Protein AF-A0A452Z3D8-F1 (afdb_monomer_lite)

pLDDT: mean 90.01, std 10.37, range [37.38, 97.44]

Foldseek 3Di:
DPDDDPVLVVQLVLLVVVQCVDPVVCVVPNPPQVVQVSHCVRQNPVSSVCSNVLVGGCSVVVVDDPCCPDLLNVQVVLVPDFFDQPAFAEFEFAFQWDADPNAIAGNDPVPADVVLRVLLHCQSPDDDDPPDDDSDPPDDSSQQNTDRSPGGRNVGQASPPPHHFAEDEDADVVSCVPPGGRYYYYYPPPHPD

Structure (mmCIF, N/CA/C/O backbone):
data_AF-A0A452Z3D8-F1
#
_entry.id   AF-A0A452Z3D8-F1
#
loop_
_atom_site.group_PDB
_atom_site.id
_atom_site.type_symbol
_atom_site.label_atom_id
_atom_site.label_alt_id
_atom_site.label_comp_id
_atom_site.label_asym_id
_atom_site.label_entity_id
_atom_site.label_seq_id
_atom_site.pdbx_PDB_ins_code
_atom_site.Cartn_x
_atom_site.Cartn_y
_atom_site.Cartn_z
_atom_site.occupancy
_atom_site.B_iso_or_equiv
_atom_site.auth_seq_id
_atom_site.auth_comp_id
_atom_site.auth_asym_id
_atom_site.auth_atom_id
_atom_site.pdbx_PDB_model_num
ATOM 1 N N . MET A 1 1 ? 21.708 -16.448 -2.393 1.00 40.38 1 MET A N 1
ATOM 2 C CA . MET A 1 1 ? 20.989 -16.158 -3.656 1.00 40.38 1 MET A CA 1
ATOM 3 C C . MET A 1 1 ? 19.749 -15.347 -3.310 1.00 40.38 1 MET A C 1
ATOM 5 O O . MET A 1 1 ? 19.028 -15.765 -2.414 1.00 40.38 1 MET A O 1
ATOM 9 N N . LYS A 1 2 ? 19.524 -14.174 -3.921 1.00 52.22 2 LYS A N 1
ATOM 10 C CA . LYS A 1 2 ? 18.258 -13.444 -3.718 1.00 52.22 2 LYS A CA 1
ATOM 11 C C . LYS A 1 2 ? 17.153 -14.252 -4.403 1.00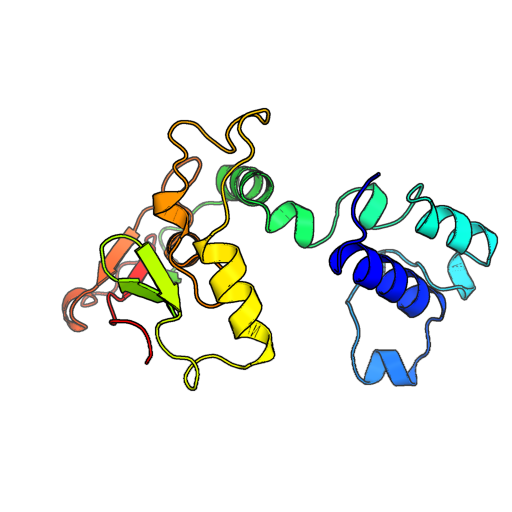 52.22 2 LYS A C 1
ATOM 13 O O . LYS A 1 2 ? 17.299 -14.573 -5.578 1.00 52.22 2 LYS A O 1
ATOM 18 N N . SER A 1 3 ? 16.110 -14.634 -3.668 1.00 66.06 3 SER A N 1
ATOM 19 C CA . SER A 1 3 ? 14.976 -15.355 -4.253 1.00 66.06 3 SER A CA 1
ATOM 20 C C . SER A 1 3 ? 14.323 -14.484 -5.322 1.00 66.06 3 SER A C 1
ATOM 22 O O . SER A 1 3 ? 14.076 -13.303 -5.070 1.00 66.06 3 SER A O 1
ATOM 24 N N . ILE A 1 4 ? 14.033 -15.063 -6.489 1.00 73.56 4 ILE A N 1
ATOM 25 C CA . ILE A 1 4 ? 13.196 -14.413 -7.499 1.00 73.56 4 ILE A CA 1
ATOM 26 C C . ILE A 1 4 ? 11.811 -14.238 -6.873 1.00 73.56 4 ILE A C 1
ATOM 28 O O . ILE A 1 4 ? 11.229 -15.209 -6.384 1.00 73.56 4 ILE A O 1
ATOM 32 N N . CYS A 1 5 ? 11.303 -13.008 -6.831 1.00 81.56 5 CYS A N 1
ATOM 33 C CA . CYS A 1 5 ? 9.964 -12.719 -6.323 1.00 81.56 5 CYS A CA 1
ATOM 34 C C . CYS A 1 5 ? 9.080 -12.116 -7.421 1.00 81.56 5 CYS A C 1
ATOM 36 O O . CYS A 1 5 ? 9.566 -11.434 -8.322 1.00 81.56 5 CYS A O 1
ATOM 38 N N . LEU A 1 6 ? 7.766 -12.346 -7.335 1.00 84.50 6 LEU A N 1
ATOM 39 C CA . LEU A 1 6 ? 6.793 -11.864 -8.326 1.00 84.50 6 LEU A CA 1
ATOM 40 C C . LEU A 1 6 ? 6.920 -10.354 -8.589 1.00 84.50 6 LEU A C 1
ATOM 42 O O . LEU A 1 6 ? 6.820 -9.918 -9.728 1.00 84.50 6 LEU A O 1
ATOM 46 N N . LEU A 1 7 ? 7.222 -9.564 -7.556 1.00 86.56 7 LEU A N 1
ATOM 47 C CA . LEU A 1 7 ? 7.396 -8.116 -7.680 1.00 86.56 7 LEU A CA 1
ATOM 48 C C . LEU A 1 7 ? 8.588 -7.727 -8.565 1.00 86.56 7 LEU A C 1
ATOM 50 O O . LEU A 1 7 ? 8.512 -6.726 -9.271 1.00 86.56 7 LEU A O 1
ATOM 54 N N . GLN A 1 8 ? 9.668 -8.515 -8.572 1.00 89.06 8 GLN A N 1
ATOM 55 C CA . GLN A 1 8 ? 10.797 -8.282 -9.477 1.00 89.06 8 GLN A CA 1
ATOM 56 C C . GLN A 1 8 ? 10.393 -8.527 -10.932 1.00 89.06 8 GLN A C 1
ATOM 58 O O . GLN A 1 8 ? 10.765 -7.745 -11.801 1.00 89.06 8 GLN A O 1
ATOM 63 N N . LEU A 1 9 ? 9.590 -9.564 -11.189 1.00 91.62 9 LEU A N 1
ATOM 64 C CA . LEU A 1 9 ? 9.056 -9.836 -12.526 1.00 91.62 9 LEU A CA 1
ATOM 65 C C . LEU A 1 9 ? 8.096 -8.730 -12.975 1.00 91.62 9 LEU A C 1
ATOM 67 O O . LEU A 1 9 ? 8.226 -8.235 -14.091 1.00 91.62 9 LEU A O 1
ATOM 71 N N . CYS A 1 10 ? 7.193 -8.286 -12.094 1.00 92.19 10 CYS A N 1
ATOM 72 C CA . CYS A 1 10 ? 6.297 -7.165 -12.382 1.00 92.19 10 CYS A CA 1
ATOM 73 C C . CYS A 1 10 ? 7.076 -5.880 -12.679 1.00 92.19 10 CYS A C 1
ATOM 75 O O . CYS A 1 10 ? 6.755 -5.198 -13.645 1.00 92.19 10 CYS A O 1
ATOM 77 N N . ARG A 1 11 ? 8.130 -5.572 -11.908 1.00 93.31 11 ARG A N 1
ATOM 78 C CA . ARG A 1 11 ? 9.005 -4.419 -12.171 1.00 93.31 11 ARG A CA 1
ATOM 79 C C . ARG A 1 11 ? 9.597 -4.478 -13.580 1.00 93.31 11 ARG A C 1
ATOM 81 O O . ARG A 1 11 ? 9.509 -3.496 -14.307 1.00 93.31 11 ARG A O 1
ATOM 88 N N . LEU A 1 12 ? 10.190 -5.609 -13.965 1.00 94.75 12 LEU A N 1
ATOM 89 C CA . LEU A 1 12 ? 10.763 -5.777 -15.306 1.00 94.75 12 LEU A CA 1
ATOM 90 C C . LEU A 1 12 ? 9.692 -5.626 -16.392 1.00 94.75 12 LEU A C 1
ATOM 92 O O . LEU A 1 12 ? 9.914 -4.925 -17.376 1.00 94.75 12 LEU A O 1
ATOM 96 N N . GLY A 1 13 ? 8.524 -6.240 -16.186 1.00 95.19 13 GLY A N 1
ATOM 97 C CA . GLY A 1 13 ? 7.390 -6.140 -17.100 1.00 95.19 13 GLY A CA 1
ATOM 98 C C . GLY A 1 13 ? 6.923 -4.701 -17.302 1.00 95.19 13 GLY A C 1
ATOM 99 O O . GLY A 1 13 ? 6.747 -4.289 -18.441 1.00 95.19 13 GLY A O 1
ATOM 100 N N . VAL A 1 14 ? 6.793 -3.924 -16.223 1.00 95.19 14 VAL A N 1
ATOM 101 C CA . VAL A 1 14 ? 6.412 -2.503 -16.279 1.00 95.19 14 VAL A CA 1
ATOM 102 C C . VAL A 1 14 ? 7.459 -1.675 -17.022 1.00 95.19 14 VAL A C 1
ATOM 104 O O . VAL A 1 14 ? 7.090 -0.900 -17.895 1.00 95.19 14 VAL A O 1
ATOM 107 N N . ILE A 1 15 ? 8.754 -1.870 -16.740 1.00 96.25 15 ILE A N 1
ATOM 108 C CA . ILE A 1 15 ? 9.832 -1.154 -17.448 1.00 96.25 15 ILE A CA 1
ATOM 109 C C . ILE A 1 15 ? 9.739 -1.405 -18.954 1.00 96.25 15 ILE A C 1
ATOM 111 O O . ILE A 1 15 ? 9.750 -0.463 -19.740 1.00 96.25 15 ILE A O 1
ATOM 115 N N . VAL A 1 16 ? 9.626 -2.672 -19.362 1.00 96.56 16 VAL A N 1
ATOM 116 C CA . VAL A 1 16 ? 9.542 -3.039 -20.782 1.00 96.56 16 VAL A CA 1
ATOM 117 C C . VAL A 1 16 ? 8.253 -2.511 -21.411 1.00 96.56 16 VAL A C 1
ATOM 119 O O . VAL A 1 16 ? 8.291 -1.989 -22.521 1.00 96.56 16 VAL A O 1
ATOM 122 N N . TYR A 1 17 ? 7.127 -2.618 -20.708 1.00 96.69 17 TYR A N 1
ATOM 123 C CA . TYR A 1 17 ? 5.831 -2.114 -21.152 1.00 96.69 17 TYR A CA 1
ATOM 124 C C . TYR A 1 17 ? 5.873 -0.608 -21.447 1.00 96.69 17 TYR A C 1
ATOM 126 O O . TYR A 1 17 ? 5.484 -0.187 -22.538 1.00 96.69 17 TYR A O 1
ATOM 134 N N . ASP A 1 18 ? 6.368 0.194 -20.501 1.00 96.19 18 ASP A N 1
ATOM 135 C CA . ASP A 1 18 ? 6.378 1.652 -20.642 1.00 96.19 18 ASP A CA 1
ATOM 136 C C . ASP A 1 18 ? 7.417 2.113 -21.653 1.00 96.19 18 ASP A C 1
ATOM 138 O O . ASP A 1 18 ? 7.177 3.055 -22.407 1.00 96.19 18 ASP A O 1
ATOM 142 N N . TRP A 1 19 ? 8.544 1.405 -21.722 1.00 97.44 19 TRP A N 1
ATOM 143 C CA . TRP A 1 19 ? 9.559 1.663 -22.728 1.00 97.44 19 TRP A CA 1
ATOM 144 C C . TRP A 1 19 ? 9.056 1.377 -24.143 1.00 97.44 19 TRP A C 1
ATOM 146 O O . TRP A 1 19 ? 9.285 2.189 -25.033 1.00 97.44 19 TRP A O 1
ATOM 156 N N . LEU A 1 20 ? 8.333 0.275 -24.377 1.00 96.81 20 LEU A N 1
ATOM 157 C CA . LEU A 1 20 ? 7.773 -0.034 -25.701 1.00 96.81 20 LEU A CA 1
ATOM 158 C C . LEU A 1 20 ? 6.733 0.998 -26.161 1.00 96.81 20 LEU A C 1
ATOM 160 O O . LEU A 1 20 ? 6.600 1.221 -27.366 1.00 96.81 20 LEU A O 1
ATOM 164 N N . ASP A 1 21 ? 6.026 1.628 -25.218 1.00 95.75 21 ASP A N 1
ATOM 165 C CA . ASP A 1 21 ? 5.124 2.759 -25.460 1.00 95.75 21 ASP A CA 1
ATOM 166 C C . ASP A 1 21 ? 4.090 2.485 -26.570 1.00 95.75 21 ASP A C 1
ATOM 168 O O . ASP A 1 21 ? 3.931 3.238 -27.534 1.00 95.75 21 ASP A O 1
ATOM 172 N N . ILE A 1 22 ? 3.420 1.332 -26.466 1.00 95.44 22 ILE A N 1
ATOM 173 C CA . ILE A 1 22 ? 2.470 0.834 -27.467 1.00 95.44 22 ILE A CA 1
ATOM 174 C C . ILE A 1 22 ? 1.091 1.485 -27.240 1.00 95.44 22 ILE A C 1
ATOM 176 O O . ILE A 1 22 ? 0.425 1.142 -26.257 1.00 95.44 22 ILE A O 1
ATOM 180 N N . PRO A 1 23 ? 0.590 2.352 -28.150 1.00 94.81 23 PRO A N 1
ATOM 181 C CA . PRO A 1 23 ? -0.589 3.180 -27.872 1.00 94.81 23 PRO A CA 1
ATOM 182 C C . PRO A 1 23 ? -1.873 2.393 -27.599 1.00 94.81 23 PRO A C 1
ATOM 184 O O . PRO A 1 23 ? -2.604 2.711 -26.670 1.00 94.81 23 PRO A O 1
ATOM 187 N N . TRP A 1 24 ? -2.156 1.342 -28.376 1.00 96.56 24 TRP A N 1
ATOM 188 C CA . TRP A 1 24 ? -3.385 0.559 -28.190 1.00 96.56 24 TRP A CA 1
ATOM 189 C C . TRP A 1 24 ? -3.409 -0.172 -26.842 1.00 96.56 24 TRP A C 1
ATOM 191 O O . TRP A 1 24 ? -4.473 -0.323 -26.247 1.00 96.56 24 TRP A O 1
ATOM 201 N N . LEU A 1 25 ? -2.239 -0.583 -26.342 1.00 94.94 25 LEU A N 1
ATOM 202 C CA . LEU A 1 25 ? -2.117 -1.271 -25.065 1.00 94.94 25 LEU A CA 1
ATOM 203 C C . LEU A 1 25 ? -2.243 -0.280 -23.898 1.00 94.94 25 LEU A C 1
ATOM 205 O O . LEU A 1 25 ? -2.969 -0.563 -22.948 1.00 94.94 25 LEU A O 1
ATOM 209 N N . LYS A 1 26 ? -1.630 0.909 -24.010 1.00 94.94 26 LYS A N 1
ATOM 210 C CA . LYS A 1 26 ? -1.808 2.021 -23.057 1.00 94.94 26 LYS A CA 1
ATOM 211 C C . LYS A 1 26 ? -3.247 2.528 -22.997 1.00 94.94 26 LYS A C 1
ATOM 213 O O . LYS A 1 26 ? -3.740 2.818 -21.913 1.00 94.94 26 LYS A O 1
ATOM 218 N N . ASN A 1 27 ? -3.947 2.556 -24.128 1.00 95.75 27 ASN A N 1
ATOM 219 C CA . ASN A 1 27 ? -5.368 2.906 -24.165 1.00 95.75 27 ASN A CA 1
ATOM 220 C C . ASN A 1 27 ? -6.257 1.855 -23.481 1.00 95.75 27 ASN A C 1
ATOM 222 O O . ASN A 1 27 ? -7.321 2.205 -22.978 1.00 95.75 27 ASN A O 1
ATOM 226 N N . TYR A 1 28 ? -5.846 0.582 -23.473 1.00 96.50 28 TYR A N 1
ATOM 227 C CA . TYR A 1 28 ? -6.572 -0.482 -22.777 1.00 96.50 28 TYR A CA 1
ATOM 228 C C . TYR A 1 28 ? -6.301 -0.474 -21.266 1.00 96.50 28 TYR A C 1
ATOM 230 O O . TYR A 1 28 ? -7.231 -0.566 -20.468 1.00 96.50 28 TYR A O 1
ATOM 238 N N . TYR A 1 29 ? -5.033 -0.367 -20.864 1.00 95.12 29 TYR A N 1
ATOM 239 C CA . TYR A 1 29 ? -4.628 -0.294 -19.462 1.00 95.12 29 TYR A CA 1
ATOM 240 C C . TYR A 1 29 ? -3.260 0.375 -19.350 1.00 95.12 29 TYR A C 1
ATOM 242 O O . TYR A 1 29 ? -2.298 -0.166 -19.887 1.00 95.12 29 TYR A O 1
ATOM 250 N N . ASN A 1 30 ? -3.162 1.496 -18.629 1.00 94.38 30 ASN A N 1
ATOM 251 C CA . ASN A 1 30 ? -1.924 2.253 -18.411 1.00 94.38 30 ASN A CA 1
ATOM 252 C C . ASN A 1 30 ? -1.507 2.184 -16.930 1.00 94.38 30 ASN A C 1
ATOM 254 O O . ASN A 1 30 ? -2.333 2.391 -16.043 1.00 94.38 30 ASN A O 1
ATOM 258 N N . PHE A 1 31 ? -0.225 1.914 -16.663 1.00 93.12 31 PHE A N 1
ATOM 259 C CA . PHE A 1 31 ? 0.333 1.885 -15.305 1.00 93.12 31 PHE A CA 1
ATOM 260 C C . PHE A 1 31 ? 0.559 3.279 -14.694 1.00 93.12 31 PHE A C 1
ATOM 262 O O . PHE A 1 31 ? 0.803 3.374 -13.494 1.00 93.12 31 PHE A O 1
ATOM 269 N N . GLY A 1 32 ? 0.469 4.351 -15.488 1.00 93.12 32 GLY A N 1
ATOM 270 C CA . GLY A 1 32 ? 0.545 5.736 -15.016 1.00 93.12 32 GLY A CA 1
ATOM 271 C C . GLY A 1 32 ? 1.964 6.285 -14.848 1.00 93.12 32 GLY A C 1
ATOM 272 O O . GLY A 1 32 ? 2.141 7.325 -14.213 1.00 93.12 32 GLY A O 1
ATOM 273 N N . PHE A 1 33 ? 2.982 5.638 -15.421 1.00 94.75 33 PHE A N 1
ATOM 274 C CA . PHE A 1 33 ? 4.373 6.100 -15.337 1.00 94.75 33 PHE A CA 1
ATOM 275 C C . PHE A 1 33 ? 4.780 7.088 -16.447 1.00 94.75 33 PHE A C 1
ATOM 277 O O . PHE A 1 33 ? 5.967 7.374 -16.605 1.00 94.75 33 PHE A O 1
ATOM 284 N N . ASP A 1 34 ? 3.828 7.656 -17.195 1.00 92.56 34 ASP A N 1
ATOM 285 C CA . ASP A 1 34 ? 4.121 8.561 -18.320 1.00 92.56 34 ASP A CA 1
ATOM 286 C C . ASP A 1 34 ? 4.968 9.783 -17.906 1.00 92.56 34 ASP A C 1
ATOM 288 O O . ASP A 1 34 ? 5.807 10.252 -18.674 1.00 92.56 34 ASP A O 1
ATOM 292 N N . HIS A 1 35 ? 4.818 10.252 -16.663 1.00 92.81 35 HIS A N 1
ATOM 293 C CA . HIS A 1 35 ? 5.584 11.367 -16.096 1.00 92.81 35 HIS A CA 1
ATOM 294 C C . HIS A 1 35 ? 7.082 11.072 -15.892 1.00 92.81 35 HIS A C 1
ATOM 296 O O . HIS A 1 35 ? 7.863 12.007 -15.726 1.00 92.81 35 HIS A O 1
ATOM 302 N N . PHE A 1 36 ? 7.503 9.804 -15.948 1.00 94.12 36 PHE A N 1
ATOM 303 C CA . PHE A 1 36 ? 8.919 9.413 -15.948 1.00 94.12 36 PHE A CA 1
ATOM 304 C C . PHE A 1 36 ? 9.534 9.362 -17.354 1.00 94.12 36 PHE A C 1
ATOM 306 O O . PHE A 1 36 ? 10.718 9.059 -17.482 1.00 94.12 36 PHE A O 1
ATOM 313 N N . GLU A 1 37 ? 8.745 9.619 -18.403 1.00 94.50 37 GLU A N 1
ATOM 314 C CA . GLU A 1 37 ? 9.183 9.684 -19.803 1.00 94.50 37 GLU A CA 1
ATOM 315 C C . GLU A 1 37 ? 10.023 8.476 -20.276 1.00 94.50 37 GLU A C 1
ATOM 317 O O . GLU A 1 37 ? 10.939 8.616 -21.083 1.00 94.50 37 GLU A O 1
ATOM 322 N N . MET A 1 38 ? 9.700 7.263 -19.813 1.00 95.38 38 MET A N 1
ATOM 323 C CA . MET A 1 38 ? 10.497 6.050 -20.076 1.00 95.38 38 MET A CA 1
ATOM 324 C C . MET A 1 38 ? 10.399 5.499 -21.512 1.00 95.38 38 MET A C 1
ATOM 326 O O . MET A 1 38 ? 11.074 4.523 -21.830 1.00 95.38 38 MET A O 1
ATOM 330 N N . SER A 1 39 ? 9.577 6.100 -22.377 1.00 95.81 39 SER A N 1
ATOM 331 C CA . SER A 1 39 ? 9.346 5.656 -23.760 1.00 95.81 39 SER A CA 1
ATOM 332 C C . SER A 1 39 ? 10.646 5.535 -24.561 1.00 95.81 39 SER A C 1
ATOM 334 O O . SER A 1 39 ? 11.533 6.390 -24.482 1.00 95.81 39 SER A O 1
ATOM 336 N N . TRP A 1 40 ? 10.742 4.524 -25.427 1.00 95.62 40 TRP A N 1
ATOM 337 C CA . TRP A 1 40 ? 11.880 4.318 -26.326 1.00 95.62 40 TRP A CA 1
ATOM 338 C C . TRP A 1 40 ? 12.153 5.531 -27.221 1.00 95.62 40 TRP A C 1
ATOM 340 O O . TRP A 1 40 ? 13.303 5.779 -27.579 1.00 95.62 40 TRP A O 1
ATOM 350 N N . ARG A 1 41 ? 11.118 6.323 -27.540 1.00 94.88 41 ARG A N 1
ATOM 351 C CA . ARG A 1 41 ? 11.240 7.578 -28.303 1.00 94.88 41 ARG A CA 1
ATOM 352 C C . ARG A 1 41 ? 12.008 8.658 -27.541 1.00 94.88 41 ARG A C 1
ATOM 354 O O . ARG A 1 41 ? 12.568 9.553 -28.165 1.00 94.88 41 ARG A O 1
ATOM 361 N N . LYS A 1 42 ? 11.994 8.592 -26.210 1.00 94.31 42 LYS A N 1
ATOM 362 C CA . LYS A 1 42 ? 12.623 9.550 -25.296 1.00 94.31 42 LYS A CA 1
ATOM 363 C C . LYS A 1 42 ? 14.007 9.083 -24.855 1.00 94.31 42 LYS A C 1
ATOM 365 O O . LYS A 1 42 ? 14.958 9.849 -24.960 1.00 94.31 42 LYS A O 1
ATOM 370 N N . VAL A 1 43 ? 14.128 7.835 -24.393 1.00 94.44 43 VAL A N 1
ATOM 371 C CA . VAL A 1 43 ? 15.354 7.337 -23.734 1.00 94.44 43 VAL A CA 1
ATOM 372 C C . VAL A 1 43 ? 16.167 6.340 -24.571 1.00 94.44 43 VAL A C 1
ATOM 374 O O . VAL A 1 43 ? 17.310 6.035 -24.229 1.00 94.44 43 VAL A O 1
ATOM 377 N N . GLY A 1 44 ? 15.615 5.832 -25.679 1.00 94.75 44 GLY A N 1
ATOM 378 C CA . GLY A 1 44 ? 16.290 4.872 -26.558 1.00 94.75 44 GLY A CA 1
ATOM 379 C C . GLY A 1 44 ? 16.666 3.548 -25.876 1.00 94.75 44 GLY A C 1
ATOM 380 O O . GLY A 1 44 ? 16.199 3.223 -24.785 1.00 94.75 44 GLY A O 1
ATOM 381 N N . PHE A 1 45 ? 17.521 2.753 -26.528 1.00 94.56 45 PHE A N 1
ATOM 382 C CA . PHE A 1 45 ? 17.970 1.453 -26.003 1.00 94.56 45 PHE A CA 1
ATOM 383 C C . PHE A 1 45 ? 18.954 1.571 -24.834 1.00 94.56 45 PHE A C 1
ATOM 385 O O . PHE A 1 45 ? 18.892 0.763 -23.911 1.00 94.56 45 PHE A O 1
ATOM 392 N N . SER A 1 46 ? 19.849 2.564 -24.842 1.00 93.69 46 SER A N 1
ATOM 393 C CA . SER A 1 46 ? 20.766 2.798 -23.718 1.00 93.69 46 SER A CA 1
ATOM 394 C C . SER A 1 46 ? 19.995 3.139 -22.444 1.00 93.69 46 SER A C 1
ATOM 396 O O . SER A 1 46 ? 20.277 2.574 -21.392 1.00 93.69 46 SER A O 1
ATOM 398 N N . GLY A 1 47 ? 18.944 3.959 -22.560 1.00 94.31 47 GLY A N 1
ATOM 399 C CA . GLY A 1 47 ? 18.064 4.274 -21.441 1.00 94.31 47 GLY A CA 1
ATOM 400 C C . GLY A 1 47 ? 17.307 3.062 -20.899 1.00 94.31 47 GLY A C 1
ATOM 401 O O . GLY A 1 47 ? 17.130 2.957 -19.691 1.00 94.31 47 GLY A O 1
ATOM 402 N N . LEU A 1 48 ? 16.922 2.098 -21.748 1.00 96.12 48 LEU A N 1
ATOM 403 C CA . LEU A 1 48 ? 16.336 0.836 -21.276 1.00 96.12 48 LEU A CA 1
ATOM 404 C C . LEU A 1 48 ? 17.307 0.067 -20.375 1.00 96.12 48 LEU A C 1
ATOM 406 O O . LEU A 1 48 ? 16.900 -0.455 -19.338 1.00 96.12 48 LEU A O 1
ATOM 410 N N . VAL A 1 49 ? 18.587 0.003 -20.751 1.00 96.19 49 VAL A N 1
ATOM 411 C CA . VAL A 1 49 ? 19.613 -0.652 -19.928 1.00 96.19 49 VAL A CA 1
ATOM 412 C C . VAL A 1 49 ? 19.737 0.056 -18.578 1.00 96.19 49 VAL A C 1
ATOM 414 O O . VAL A 1 49 ? 19.729 -0.617 -17.548 1.00 96.19 49 VAL A O 1
ATOM 417 N N . ASP A 1 50 ? 19.752 1.390 -18.559 1.00 95.12 50 ASP A N 1
ATOM 418 C CA . ASP A 1 50 ? 19.793 2.168 -17.314 1.00 95.12 50 ASP A CA 1
ATOM 419 C C . ASP A 1 50 ? 18.563 1.942 -16.419 1.00 95.12 50 ASP A C 1
ATOM 421 O O . ASP A 1 50 ? 18.707 1.767 -15.204 1.00 95.12 50 ASP A O 1
ATOM 425 N N . LEU A 1 51 ? 17.363 1.861 -16.999 1.00 95.31 51 LEU A N 1
ATOM 426 C CA . LEU A 1 51 ? 16.123 1.550 -16.276 1.00 95.31 51 LEU A CA 1
ATOM 427 C C . LEU A 1 51 ? 16.156 0.139 -15.663 1.00 95.31 51 LEU A C 1
ATOM 429 O O . LEU A 1 51 ? 15.790 -0.059 -14.498 1.00 95.31 51 LEU A O 1
ATOM 433 N N . LEU A 1 52 ? 16.624 -0.852 -16.429 1.00 94.94 52 LEU A N 1
ATOM 434 C CA . LEU A 1 52 ? 16.727 -2.248 -15.989 1.00 94.94 52 LEU A CA 1
ATOM 435 C C . LEU A 1 52 ? 17.776 -2.430 -14.886 1.00 94.94 52 LEU A C 1
ATOM 437 O O . LEU A 1 52 ? 17.522 -3.147 -13.915 1.00 94.94 52 LEU A O 1
ATOM 441 N N . LEU A 1 53 ? 18.919 -1.747 -14.997 1.00 94.06 53 LEU A N 1
ATOM 442 C CA . LEU A 1 53 ? 19.952 -1.717 -13.956 1.00 94.06 53 LEU A CA 1
ATOM 443 C C . LEU A 1 53 ? 19.508 -0.932 -12.713 1.00 94.06 53 LEU A C 1
ATOM 445 O O . LEU A 1 53 ? 20.061 -1.129 -11.633 1.00 94.06 53 LEU A O 1
ATOM 449 N N . GLY A 1 54 ? 18.461 -0.110 -12.830 1.00 91.75 54 GLY A N 1
ATOM 450 C CA . GLY A 1 54 ? 17.957 0.720 -11.740 1.00 91.75 54 GLY A CA 1
ATOM 451 C C . GLY A 1 54 ? 18.807 1.961 -11.492 1.00 91.75 54 GLY A C 1
ATOM 452 O O . GLY A 1 54 ? 18.852 2.434 -10.361 1.00 91.75 54 GLY A O 1
ATOM 453 N N . ASN A 1 55 ? 19.468 2.480 -12.526 1.00 93.31 55 ASN A N 1
ATOM 454 C CA . ASN A 1 55 ? 20.185 3.753 -12.472 1.00 93.31 55 ASN A CA 1
ATOM 455 C C . ASN A 1 55 ? 19.208 4.938 -12.553 1.00 93.31 55 ASN A C 1
ATOM 457 O O . ASN A 1 55 ? 19.440 5.984 -11.951 1.00 93.31 55 ASN A O 1
ATOM 461 N N . THR A 1 56 ? 18.093 4.774 -13.271 1.00 92.81 56 THR A N 1
ATOM 462 C CA . THR A 1 56 ? 17.103 5.828 -13.538 1.00 92.81 56 THR A CA 1
ATOM 463 C C . THR A 1 56 ? 15.664 5.336 -13.338 1.00 92.81 56 THR A C 1
ATOM 465 O O . THR A 1 56 ? 15.405 4.136 -13.198 1.00 92.81 56 THR A O 1
ATOM 468 N N . GLY A 1 57 ? 14.718 6.280 -13.327 1.00 92.38 57 GLY A N 1
ATOM 469 C CA . GLY A 1 57 ? 13.281 6.009 -13.304 1.00 92.38 57 GLY A CA 1
ATOM 470 C C . GLY A 1 57 ? 12.664 5.847 -11.903 1.00 92.38 57 GLY A C 1
ATOM 471 O O . GLY A 1 57 ? 13.310 6.110 -10.884 1.00 92.38 57 GLY A O 1
ATOM 472 N N . PRO A 1 58 ? 11.397 5.404 -11.832 1.00 93.31 58 PRO A N 1
ATOM 473 C CA . PRO A 1 58 ? 10.643 5.296 -10.574 1.00 93.31 58 PRO A CA 1
ATOM 474 C C . PRO A 1 58 ? 11.288 4.323 -9.581 1.00 93.31 58 PRO A C 1
ATOM 476 O O . PRO A 1 58 ? 11.316 4.534 -8.370 1.00 93.31 58 PRO A O 1
ATOM 479 N N . PHE A 1 59 ? 11.853 3.232 -10.099 1.00 92.56 59 PHE A N 1
ATOM 480 C CA . PHE A 1 59 ? 12.403 2.167 -9.266 1.00 92.56 59 PHE A CA 1
ATOM 481 C C . PHE A 1 59 ? 13.767 2.509 -8.657 1.00 92.56 59 PHE A C 1
ATOM 483 O O . PHE A 1 59 ? 14.155 1.851 -7.691 1.00 92.56 59 PHE A O 1
ATOM 490 N N . SER A 1 60 ? 14.495 3.487 -9.214 1.00 92.88 60 SER A N 1
ATOM 491 C CA . SER A 1 60 ? 15.769 3.957 -8.653 1.00 92.88 60 SER A CA 1
ATOM 492 C C . SER A 1 60 ? 15.560 5.026 -7.582 1.00 92.88 60 SER A C 1
ATOM 494 O O . SER A 1 60 ? 16.220 4.995 -6.546 1.00 92.88 60 SER A O 1
ATOM 496 N N . SER A 1 61 ? 14.605 5.931 -7.801 1.00 90.94 61 SER A N 1
ATOM 497 C CA . SER A 1 61 ? 14.228 6.984 -6.851 1.00 90.94 61 SER A CA 1
ATOM 498 C C . SER A 1 61 ? 13.410 6.461 -5.668 1.00 90.94 61 SER A C 1
ATOM 500 O O . SER A 1 61 ? 13.427 7.060 -4.594 1.00 90.94 61 SER A O 1
ATOM 502 N N . GLY A 1 62 ? 12.705 5.341 -5.851 1.00 90.38 62 GLY A N 1
ATOM 503 C CA . GLY A 1 62 ? 11.706 4.877 -4.892 1.00 90.38 62 GLY A CA 1
ATOM 504 C C . GLY A 1 62 ? 10.379 5.630 -5.005 1.00 90.38 62 GLY A C 1
ATOM 505 O O . GLY A 1 62 ? 9.501 5.394 -4.183 1.00 90.38 62 GLY A O 1
ATOM 506 N N . ASP A 1 63 ? 10.211 6.474 -6.025 1.00 91.69 63 ASP A N 1
ATOM 507 C CA . ASP A 1 63 ? 8.983 7.224 -6.291 1.00 91.69 63 ASP A CA 1
ATOM 508 C C . ASP A 1 63 ? 7.981 6.361 -7.071 1.00 91.69 63 ASP A C 1
ATOM 510 O O . ASP A 1 63 ? 7.80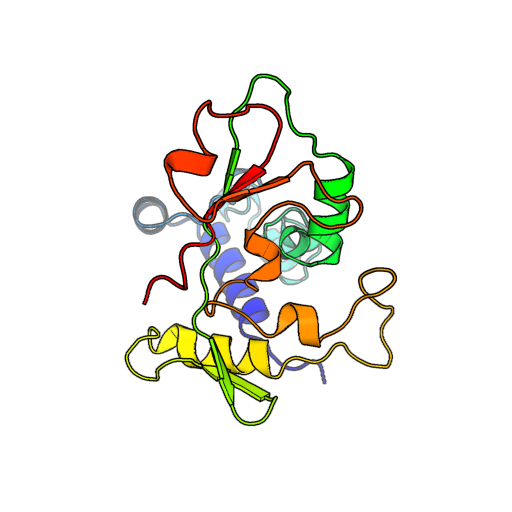0 6.463 -8.284 1.00 91.69 63 ASP A O 1
ATOM 514 N N . TRP A 1 64 ? 7.419 5.383 -6.365 1.00 91.62 64 TRP A N 1
ATOM 515 C CA . TRP A 1 64 ? 6.371 4.489 -6.844 1.00 91.62 64 TRP A CA 1
ATOM 516 C C . TRP A 1 64 ? 5.641 3.874 -5.651 1.00 91.62 64 TRP A C 1
ATOM 518 O O . TRP A 1 64 ? 6.057 3.993 -4.503 1.00 91.62 64 TRP A O 1
ATOM 528 N N . ILE A 1 65 ? 4.548 3.168 -5.923 1.00 91.56 65 ILE A N 1
ATOM 529 C CA . ILE A 1 65 ? 3.593 2.773 -4.884 1.00 91.56 65 ILE A CA 1
ATOM 530 C C . ILE A 1 65 ? 4.148 1.812 -3.814 1.00 91.56 65 ILE A C 1
ATOM 532 O O . ILE A 1 65 ? 3.723 1.866 -2.664 1.00 91.56 65 ILE A O 1
ATOM 536 N N . LEU A 1 66 ? 5.076 0.904 -4.147 1.00 91.62 66 LEU A N 1
ATOM 537 C CA . LEU A 1 66 ? 5.464 -0.150 -3.197 1.00 91.62 66 LEU A CA 1
ATOM 538 C C . LEU A 1 66 ? 6.216 0.358 -1.962 1.00 91.62 66 LEU A C 1
ATOM 540 O O . LEU A 1 66 ? 5.876 -0.107 -0.875 1.00 91.62 66 LEU A O 1
ATOM 544 N N . PRO A 1 67 ? 7.212 1.261 -2.076 1.00 93.81 67 PRO A N 1
ATOM 545 C CA . PRO A 1 67 ? 7.820 1.903 -0.916 1.00 93.81 67 PRO A CA 1
ATOM 546 C C . PRO A 1 67 ? 6.791 2.471 0.064 1.00 93.81 67 PRO A C 1
ATOM 548 O O . PRO A 1 67 ? 6.890 2.185 1.257 1.00 93.81 67 PRO A O 1
ATOM 551 N N . ASP A 1 68 ? 5.769 3.160 -0.436 1.00 94.88 68 ASP A N 1
ATOM 552 C CA . ASP A 1 68 ? 4.719 3.782 0.378 1.00 94.88 68 ASP A CA 1
ATOM 553 C C . ASP A 1 68 ? 3.773 2.764 1.031 1.00 94.88 68 ASP A C 1
ATOM 555 O O . ASP A 1 68 ? 3.343 2.958 2.170 1.00 94.88 68 ASP A O 1
ATOM 559 N N . LEU A 1 69 ? 3.515 1.633 0.363 1.00 94.19 69 LEU A N 1
ATOM 560 C CA . LEU A 1 69 ? 2.721 0.522 0.906 1.00 94.19 69 LEU A CA 1
ATOM 561 C C . LEU A 1 69 ? 3.450 -0.307 1.975 1.00 94.19 69 LEU A C 1
ATOM 563 O O . LEU A 1 69 ? 2.829 -1.150 2.624 1.00 94.19 69 LEU A O 1
ATOM 567 N N . THR A 1 70 ? 4.757 -0.115 2.176 1.00 94.00 70 THR A N 1
ATOM 568 C CA . THR A 1 70 ? 5.448 -0.746 3.310 1.00 94.00 70 THR A CA 1
ATOM 569 C C . THR A 1 70 ? 5.026 -0.101 4.629 1.00 94.00 70 THR A C 1
ATOM 571 O O . THR A 1 70 ? 4.693 1.082 4.668 1.00 94.00 70 THR A O 1
ATOM 574 N N . ILE A 1 71 ? 5.130 -0.839 5.741 1.00 94.94 71 ILE A N 1
ATOM 575 C CA . ILE A 1 71 ? 4.864 -0.289 7.081 1.00 94.94 71 ILE A CA 1
ATOM 576 C C . ILE A 1 71 ? 5.717 0.967 7.322 1.00 94.94 71 ILE A C 1
ATOM 578 O O . ILE A 1 71 ? 5.214 1.972 7.815 1.00 94.94 71 ILE A O 1
ATOM 582 N N . GLN A 1 72 ? 6.994 0.934 6.931 1.00 93.62 72 GLN A N 1
ATOM 583 C CA . GLN A 1 72 ? 7.942 2.039 7.082 1.00 93.62 72 GLN A CA 1
ATOM 584 C C . GLN A 1 72 ? 7.607 3.245 6.187 1.00 93.62 72 GLN A C 1
ATOM 586 O O . GLN A 1 72 ? 7.734 4.388 6.631 1.00 93.62 72 GLN A O 1
ATOM 591 N N . GLY A 1 73 ? 7.176 3.014 4.945 1.00 94.69 73 GLY A N 1
ATOM 592 C CA . GLY A 1 73 ? 6.738 4.077 4.036 1.00 94.69 73 GLY A CA 1
ATOM 593 C C . GLY A 1 73 ? 5.452 4.737 4.516 1.00 94.69 73 GLY A C 1
ATOM 594 O O . GLY A 1 73 ? 5.399 5.958 4.666 1.00 94.69 73 GLY A O 1
ATOM 595 N N . SER A 1 74 ? 4.464 3.928 4.896 1.00 95.25 74 SER A N 1
ATOM 596 C CA . SER A 1 74 ? 3.211 4.397 5.492 1.00 95.25 74 SER A CA 1
ATOM 597 C C . SER A 1 74 ? 3.455 5.189 6.781 1.00 95.25 74 SER A C 1
ATOM 599 O O . SER A 1 74 ? 2.845 6.231 6.985 1.00 95.25 74 SER A O 1
ATOM 601 N N . LEU A 1 75 ? 4.413 4.774 7.615 1.00 95.12 75 LEU A N 1
ATOM 602 C CA . LEU A 1 75 ? 4.900 5.531 8.778 1.00 95.12 75 LEU A CA 1
ATOM 603 C C . LEU A 1 75 ? 5.368 6.943 8.407 1.00 95.12 75 LEU A C 1
ATOM 605 O O . LEU A 1 75 ? 4.982 7.924 9.046 1.00 95.12 75 LEU A O 1
ATOM 609 N N . LYS A 1 76 ? 6.207 7.048 7.372 1.00 94.31 76 LYS A N 1
ATOM 610 C CA . LYS A 1 76 ? 6.734 8.328 6.890 1.00 94.31 76 LYS A CA 1
ATOM 611 C C . LYS A 1 76 ? 5.605 9.216 6.374 1.00 94.31 76 LYS A C 1
ATOM 613 O O . LYS A 1 76 ? 5.542 10.380 6.759 1.00 94.31 76 LYS A O 1
ATOM 618 N N . ILE A 1 77 ? 4.689 8.666 5.581 1.00 94.81 77 ILE A N 1
ATOM 619 C CA . ILE A 1 77 ? 3.519 9.393 5.075 1.00 94.81 77 ILE A CA 1
ATOM 620 C C . ILE A 1 77 ? 2.644 9.878 6.235 1.00 94.81 77 ILE A C 1
ATOM 622 O O . ILE A 1 77 ? 2.412 11.081 6.371 1.00 94.81 77 ILE A O 1
ATOM 626 N N . ASN A 1 78 ? 2.240 8.977 7.129 1.00 95.38 78 ASN A N 1
ATOM 627 C CA . ASN A 1 78 ? 1.371 9.278 8.266 1.00 95.38 78 ASN A CA 1
ATOM 628 C C . ASN A 1 78 ? 1.971 10.328 9.207 1.00 95.38 78 ASN A C 1
ATOM 630 O O . ASN A 1 78 ? 1.231 11.109 9.789 1.00 95.38 78 ASN A O 1
ATOM 634 N N . SER A 1 79 ? 3.303 10.414 9.320 1.00 93.88 79 SER A N 1
ATOM 635 C CA . SER A 1 79 ? 3.961 11.462 10.117 1.00 93.88 79 SER A CA 1
ATOM 636 C C . SER A 1 79 ? 3.718 12.889 9.597 1.00 93.88 79 SER A C 1
ATOM 638 O O . SER A 1 79 ? 3.879 13.857 10.341 1.00 93.88 79 SER A O 1
ATOM 640 N N . THR A 1 80 ? 3.326 13.020 8.328 1.00 94.06 80 THR A N 1
ATOM 641 C CA . THR A 1 80 ? 3.057 14.304 7.663 1.00 94.06 80 THR A CA 1
ATOM 642 C C . THR A 1 80 ? 1.568 14.552 7.417 1.00 94.06 80 THR A C 1
ATOM 644 O O . THR A 1 80 ? 1.151 15.709 7.324 1.00 94.06 80 THR A O 1
ATOM 647 N N . LEU A 1 81 ? 0.762 13.488 7.346 1.00 92.81 81 LEU A N 1
ATOM 648 C CA . LEU A 1 81 ? -0.686 13.574 7.174 1.00 92.81 81 LEU A CA 1
ATOM 649 C C . LEU A 1 81 ? -1.378 14.064 8.448 1.00 92.81 81 LEU A C 1
ATOM 651 O O . LEU A 1 81 ? -0.933 13.824 9.566 1.00 92.81 81 LEU A O 1
ATOM 655 N N . LYS A 1 82 ? -2.514 14.743 8.275 1.00 93.12 82 LYS A N 1
ATOM 656 C CA . LYS A 1 82 ? -3.365 15.226 9.370 1.00 93.12 82 LYS A CA 1
ATOM 657 C C . LYS A 1 82 ? -4.832 15.065 8.996 1.00 93.12 82 LYS A C 1
ATOM 659 O O . LYS A 1 82 ? -5.177 15.120 7.816 1.00 93.12 82 LYS A O 1
ATOM 664 N N . THR A 1 83 ? -5.691 14.880 9.994 1.00 95.12 83 THR A N 1
ATOM 665 C CA . THR A 1 83 ? -7.136 15.030 9.803 1.00 95.12 83 THR A CA 1
ATOM 666 C C . THR A 1 83 ? -7.516 16.510 9.847 1.00 95.12 83 THR A C 1
ATOM 668 O O . THR A 1 83 ? -6.893 17.306 10.553 1.00 95.12 83 THR A O 1
ATOM 671 N N . PHE A 1 84 ? -8.532 16.891 9.076 1.00 96.81 84 PHE A N 1
ATOM 672 C CA . PHE A 1 84 ? -9.053 18.255 9.037 1.00 96.81 84 PHE A CA 1
ATOM 673 C C . PHE A 1 84 ? -10.370 18.345 9.814 1.00 96.81 84 PHE A C 1
ATOM 675 O O . PHE A 1 84 ? -11.244 17.501 9.613 1.00 96.81 84 PHE A O 1
ATOM 682 N N . PRO A 1 85 ? -10.561 19.375 10.658 1.00 96.44 85 PRO A N 1
ATOM 683 C CA . PRO A 1 85 ? -11.678 19.443 11.605 1.00 96.44 85 PRO A CA 1
ATOM 684 C C . PRO A 1 85 ? -13.063 19.494 10.950 1.00 96.44 85 PRO A C 1
ATOM 686 O O . PRO A 1 85 ? -14.040 19.138 11.591 1.00 96.44 85 PRO A O 1
ATOM 689 N N . ASN A 1 86 ? -13.150 19.898 9.679 1.00 97.12 86 ASN A N 1
ATOM 690 C CA . ASN A 1 86 ? -14.407 20.022 8.934 1.00 97.12 86 ASN A CA 1
ATOM 691 C C . ASN A 1 86 ? -14.570 18.932 7.858 1.00 97.12 86 ASN A C 1
ATOM 693 O O . ASN A 1 86 ? -15.375 19.081 6.942 1.00 97.12 86 ASN A O 1
ATOM 697 N N . THR A 1 87 ? -13.784 17.856 7.932 1.00 97.44 87 THR A N 1
ATOM 698 C CA . THR A 1 87 ? -13.827 16.744 6.976 1.00 97.44 87 THR A CA 1
ATOM 699 C C . THR A 1 87 ? -14.311 15.483 7.675 1.00 97.44 87 THR A C 1
ATOM 701 O O . THR A 1 87 ? -13.803 15.124 8.733 1.00 97.44 87 THR A O 1
ATOM 704 N N . PHE A 1 88 ? -15.287 14.802 7.083 1.00 95.12 88 PHE A N 1
ATOM 705 C CA . PHE A 1 88 ? -15.749 13.502 7.562 1.00 95.12 88 PHE A CA 1
ATOM 706 C C . PHE A 1 88 ? -14.870 12.396 6.982 1.00 95.12 88 PHE A C 1
ATOM 708 O O . PHE A 1 88 ? -14.657 12.355 5.769 1.00 95.12 88 PHE A O 1
ATOM 715 N N . TYR A 1 89 ? -14.376 11.503 7.838 1.00 95.62 89 TYR A N 1
ATOM 716 C CA . TYR A 1 89 ? -13.561 10.361 7.435 1.00 95.62 89 TYR A CA 1
ATOM 717 C C . TYR A 1 89 ? -14.290 9.068 7.787 1.00 95.62 89 TYR A C 1
ATOM 719 O O . TYR A 1 89 ? -14.716 8.884 8.925 1.00 95.62 89 TYR A O 1
ATOM 727 N N . PHE A 1 90 ? -14.389 8.164 6.817 1.00 93.06 90 PHE A N 1
ATOM 728 C CA . PHE A 1 90 ? -14.954 6.830 6.993 1.00 93.06 90 PHE A CA 1
ATOM 729 C C . PHE A 1 90 ? -13.945 5.802 6.509 1.00 93.06 90 PHE A C 1
ATOM 731 O O . PHE A 1 90 ? -13.323 5.990 5.461 1.00 93.06 90 PHE A O 1
ATOM 738 N N . SER A 1 91 ? -13.802 4.711 7.245 1.00 93.31 91 SER A N 1
ATOM 739 C CA . SER A 1 91 ? -12.927 3.607 6.866 1.00 93.31 91 SER A CA 1
ATOM 740 C C . SER A 1 91 ? -13.658 2.283 6.962 1.00 93.31 91 SER A C 1
ATOM 742 O O . SER A 1 91 ? -14.281 1.962 7.966 1.00 93.31 91 SER A O 1
ATOM 744 N N . TYR A 1 92 ? -13.561 1.491 5.902 1.00 91.31 92 TYR A N 1
ATOM 745 C CA . TYR A 1 92 ? -14.227 0.200 5.802 1.00 91.31 92 TYR A CA 1
ATOM 746 C C . TYR A 1 92 ? -13.162 -0.886 5.804 1.00 91.31 92 TYR A C 1
ATOM 748 O O . TYR A 1 92 ? -12.590 -1.217 4.767 1.00 91.31 92 TYR A O 1
ATOM 756 N N . ALA A 1 93 ? -12.861 -1.399 6.994 1.00 92.06 93 ALA A N 1
ATOM 757 C CA . ALA A 1 93 ? -11.897 -2.474 7.148 1.00 92.06 93 ALA A CA 1
ATOM 758 C C . ALA A 1 93 ? -12.527 -3.819 6.761 1.00 92.06 93 ALA A C 1
ATOM 760 O O . ALA A 1 93 ? -13.630 -4.161 7.188 1.00 92.06 93 ALA A O 1
ATOM 761 N N . THR A 1 94 ? -11.808 -4.601 5.965 1.00 90.94 94 THR A N 1
ATOM 762 C CA . THR A 1 94 ? -12.215 -5.929 5.501 1.00 90.94 94 THR A CA 1
ATOM 763 C C . THR A 1 94 ? -11.343 -7.003 6.140 1.00 90.94 94 THR A C 1
ATOM 765 O O . THR A 1 94 ? -10.207 -6.775 6.566 1.00 90.94 94 THR A O 1
ATOM 768 N N . LYS A 1 95 ? -11.898 -8.211 6.248 1.00 91.19 95 LYS A N 1
ATOM 769 C CA . LYS A 1 95 ? -11.222 -9.361 6.845 1.00 91.19 95 LYS A CA 1
ATOM 770 C C . LYS A 1 95 ? -11.694 -10.638 6.162 1.00 91.19 95 LYS A C 1
ATOM 772 O O . LYS A 1 95 ? -12.888 -10.864 6.005 1.00 91.19 95 LYS A O 1
ATOM 777 N N . ARG A 1 96 ? -10.757 -11.495 5.768 1.00 92.31 96 ARG A N 1
ATOM 778 C CA . ARG A 1 96 ? -11.005 -12.828 5.191 1.00 92.31 96 ARG A CA 1
ATOM 779 C C . ARG A 1 96 ? -10.273 -13.920 5.965 1.00 92.31 96 ARG A C 1
ATOM 781 O O . ARG A 1 96 ? -9.923 -14.968 5.427 1.00 92.31 96 ARG A O 1
ATOM 788 N N . THR A 1 97 ? -10.070 -13.682 7.255 1.00 92.62 97 THR A N 1
ATOM 789 C CA . THR A 1 97 ? -9.391 -14.576 8.191 1.00 92.62 97 THR A CA 1
ATOM 790 C C . THR A 1 97 ? -10.270 -14.890 9.397 1.00 92.62 97 THR A C 1
ATOM 792 O O . THR A 1 97 ? -11.226 -14.179 9.712 1.00 92.62 97 THR A O 1
ATOM 795 N N . ARG A 1 98 ? -9.954 -15.977 10.096 1.00 92.62 98 ARG A N 1
ATOM 796 C CA . ARG A 1 98 ? -10.545 -16.360 11.381 1.00 92.62 98 ARG A CA 1
ATOM 797 C C . ARG A 1 98 ? -9.478 -16.969 12.283 1.00 92.62 98 ARG A C 1
ATOM 799 O O . ARG A 1 98 ? -8.473 -17.479 11.796 1.00 92.62 98 ARG A O 1
ATOM 806 N N . LYS A 1 99 ? -9.722 -16.968 13.592 1.00 92.06 99 LYS A N 1
ATOM 807 C CA . LYS A 1 99 ? -8.866 -17.661 14.560 1.00 92.06 99 LYS A CA 1
ATOM 808 C C . LYS A 1 99 ? -9.354 -19.098 14.744 1.00 92.06 99 LYS A C 1
ATOM 810 O O . LYS A 1 99 ? -10.533 -19.322 15.007 1.00 92.06 99 LYS A O 1
ATOM 815 N N . LEU A 1 100 ? -8.450 -20.062 14.619 1.00 90.56 100 LEU A N 1
ATOM 816 C CA . LEU A 1 100 ? -8.685 -21.480 14.877 1.00 90.56 100 LEU A CA 1
ATOM 817 C C . LEU A 1 100 ? -7.557 -21.995 15.778 1.00 90.56 100 LEU A C 1
ATOM 819 O O . LEU A 1 100 ? -6.394 -21.935 15.396 1.00 90.56 100 LEU A O 1
ATOM 823 N N . PHE A 1 101 ? -7.892 -22.447 16.992 1.00 90.75 101 PHE A N 1
ATOM 824 C CA . PHE A 1 101 ? -6.913 -22.867 18.012 1.00 90.75 101 PHE A CA 1
ATOM 825 C C . PHE A 1 101 ? -5.782 -21.843 18.252 1.00 90.75 101 PHE A C 1
ATOM 827 O O . PHE A 1 101 ? -4.619 -22.201 18.397 1.00 90.75 101 PHE A O 1
ATOM 834 N N . GLY A 1 102 ? -6.120 -20.548 18.260 1.00 86.75 102 GLY A N 1
ATOM 835 C CA . GLY A 1 102 ? -5.157 -19.454 18.451 1.00 86.75 102 GLY A CA 1
ATOM 836 C C . GLY A 1 102 ? -4.384 -19.034 17.194 1.00 86.75 102 GLY A C 1
ATOM 837 O O . GLY A 1 102 ? -3.754 -17.980 17.206 1.00 86.75 102 GLY A O 1
ATOM 838 N N . ILE A 1 103 ? -4.488 -19.784 16.094 1.00 90.19 103 ILE A N 1
ATOM 839 C CA . ILE A 1 103 ? -3.801 -19.508 14.826 1.00 90.19 103 ILE A CA 1
ATOM 840 C C . ILE A 1 103 ? -4.749 -18.774 13.873 1.00 90.19 103 ILE A C 1
ATOM 842 O O . ILE A 1 103 ? -5.917 -19.147 13.738 1.00 90.19 103 ILE A O 1
ATOM 846 N N . THR A 1 104 ? -4.259 -17.736 13.195 1.00 93.44 104 THR A N 1
ATOM 847 C CA . THR A 1 104 ? -5.023 -17.051 12.142 1.00 93.44 104 THR A CA 1
ATOM 848 C C . THR A 1 104 ? -4.952 -17.836 10.841 1.00 93.44 104 THR A C 1
ATOM 850 O O . THR A 1 104 ? -3.870 -18.152 10.353 1.00 93.44 104 THR A O 1
ATOM 853 N N . VAL A 1 105 ? -6.112 -18.147 10.269 1.00 92.38 105 VAL A N 1
ATOM 854 C CA . VAL A 1 105 ? -6.250 -18.893 9.012 1.00 92.38 105 VAL A CA 1
ATOM 855 C C . VAL A 1 105 ? -7.279 -18.218 8.103 1.00 92.38 105 VAL A C 1
ATOM 857 O O . VAL A 1 105 ? -8.141 -17.496 8.612 1.00 92.38 105 VAL A O 1
ATOM 860 N N . PRO A 1 106 ? -7.256 -18.456 6.778 1.00 91.38 106 PRO A N 1
ATOM 861 C CA . PRO A 1 106 ? -8.320 -17.999 5.886 1.00 91.38 106 PRO A CA 1
ATOM 862 C C . PRO A 1 106 ? -9.712 -18.429 6.384 1.00 91.38 106 PRO A C 1
ATOM 864 O O . PRO A 1 106 ? -9.901 -19.559 6.843 1.00 91.38 106 PRO A O 1
ATOM 867 N N . SER A 1 107 ? -10.696 -17.530 6.311 1.00 88.44 107 SER A N 1
ATOM 868 C CA . SER A 1 107 ? -12.050 -17.768 6.834 1.00 88.44 107 SER A CA 1
ATOM 869 C C . SER A 1 107 ? -12.845 -18.761 5.986 1.00 88.44 107 SER A C 1
ATOM 871 O O . SER A 1 107 ? -13.641 -19.531 6.528 1.00 88.44 107 SER A O 1
ATOM 873 N N . SER A 1 108 ? -12.607 -18.767 4.673 1.00 83.94 108 SER A N 1
ATOM 874 C CA . SER A 1 108 ? -13.254 -19.648 3.705 1.00 83.94 108 SER A CA 1
ATOM 875 C C . SER A 1 108 ? -12.350 -19.884 2.496 1.00 83.94 108 SER A C 1
ATOM 877 O O . SER A 1 108 ? -11.698 -18.963 2.013 1.00 83.94 108 SER A O 1
ATOM 879 N N . VAL A 1 109 ? -12.346 -21.115 1.979 1.00 80.00 109 VAL A N 1
ATOM 880 C CA . VAL A 1 109 ? -11.674 -21.450 0.709 1.00 80.00 109 VAL A CA 1
ATOM 881 C C . VAL A 1 109 ? -12.476 -20.932 -0.489 1.00 80.00 109 VAL A C 1
ATOM 883 O O . VAL A 1 109 ? -11.890 -20.521 -1.481 1.00 80.00 109 VAL A O 1
ATOM 886 N N . LEU A 1 110 ? -13.811 -20.917 -0.390 1.00 81.56 110 LEU A N 1
ATOM 887 C CA . LEU A 1 110 ? -14.710 -20.475 -1.468 1.00 81.56 110 LEU A CA 1
ATOM 888 C C . LEU A 1 110 ? -15.065 -18.984 -1.385 1.00 81.56 110 LEU A C 1
ATOM 890 O O . LEU A 1 110 ? -15.459 -18.393 -2.382 1.00 81.56 110 LEU A O 1
ATOM 894 N N . GLY A 1 111 ? -14.934 -18.377 -0.201 1.00 79.56 111 GLY A N 1
ATOM 895 C CA . GLY A 1 111 ? -15.217 -16.956 0.030 1.00 79.56 111 GLY A CA 1
ATOM 896 C C . GLY A 1 111 ? -14.036 -16.030 -0.268 1.00 79.56 111 GLY A C 1
ATOM 897 O O . GLY A 1 111 ? -14.163 -14.818 -0.150 1.00 79.56 111 GLY A O 1
ATOM 898 N N . VAL A 1 112 ? -12.876 -16.581 -0.627 1.00 82.12 112 VAL A N 1
ATOM 899 C CA . VAL A 1 112 ? -11.701 -15.808 -1.037 1.00 82.12 112 VAL A CA 1
ATOM 900 C C . VAL A 1 112 ? -11.420 -16.115 -2.493 1.00 82.12 112 VAL A C 1
ATOM 902 O O . VAL A 1 112 ? -11.367 -17.277 -2.891 1.00 82.12 112 VAL A O 1
ATOM 905 N N . HIS A 1 113 ? -11.211 -15.069 -3.291 1.00 84.19 113 HIS A N 1
ATOM 906 C CA . HIS A 1 113 ? -10.836 -15.239 -4.686 1.00 84.19 113 HIS A CA 1
ATOM 907 C C . HIS A 1 113 ? -9.585 -16.141 -4.786 1.00 84.19 113 HIS A C 1
ATOM 909 O O . HIS A 1 113 ? -8.610 -15.876 -4.077 1.00 84.19 113 HIS A O 1
ATOM 915 N N . PRO A 1 114 ? -9.544 -17.164 -5.663 1.00 85.31 114 PRO A N 1
ATOM 916 C CA . PRO A 1 114 ? -8.447 -18.140 -5.693 1.00 85.31 114 PRO A CA 1
ATOM 917 C C . PRO A 1 114 ? -7.047 -17.514 -5.789 1.00 85.31 114 PRO A C 1
ATOM 919 O O . PRO A 1 114 ? -6.117 -17.953 -5.117 1.00 85.31 114 PRO A O 1
ATOM 922 N N . MET A 1 115 ? -6.914 -16.423 -6.555 1.00 83.62 115 MET A N 1
ATOM 923 C CA . MET A 1 115 ? -5.653 -15.673 -6.687 1.00 83.62 115 MET A CA 1
ATOM 924 C C . MET A 1 115 ? -5.198 -14.985 -5.390 1.00 83.62 115 MET A C 1
ATOM 926 O O . MET A 1 115 ? -4.006 -14.744 -5.211 1.00 83.62 115 MET A O 1
ATOM 930 N N . LEU A 1 116 ? -6.131 -14.664 -4.491 1.00 86.38 116 LEU A N 1
ATOM 931 C CA . LEU A 1 116 ? -5.854 -14.019 -3.208 1.00 86.38 116 LEU A CA 1
ATOM 932 C C . LEU A 1 116 ? -5.715 -15.027 -2.068 1.00 86.38 116 LEU A C 1
ATOM 934 O O . LEU A 1 116 ? -5.081 -14.708 -1.072 1.00 86.38 116 LEU A O 1
ATOM 938 N N . PHE A 1 117 ? -6.223 -16.254 -2.204 1.00 90.12 117 PHE A N 1
ATOM 939 C CA . PHE A 1 117 ? -6.167 -17.256 -1.134 1.00 90.12 117 PHE A CA 1
ATOM 940 C C . PHE A 1 117 ? -4.734 -17.530 -0.653 1.00 90.12 117 PHE A C 1
ATOM 942 O O . PHE A 1 117 ? -4.454 -17.507 0.547 1.00 90.12 117 PHE A O 1
ATOM 949 N N . LEU A 1 118 ? -3.799 -17.717 -1.592 1.00 88.88 118 LEU A N 1
ATOM 950 C CA . LEU A 1 118 ? -2.381 -17.888 -1.263 1.00 88.88 118 LEU A CA 1
ATOM 951 C C . LEU A 1 118 ? -1.800 -16.653 -0.570 1.00 88.88 118 LEU A C 1
ATOM 953 O O . LEU A 1 118 ? -0.950 -16.795 0.305 1.00 88.88 118 LEU A O 1
ATOM 957 N N . ARG A 1 119 ? -2.260 -15.450 -0.934 1.00 90.62 119 ARG A N 1
ATOM 958 C CA . ARG A 1 119 ? -1.829 -14.210 -0.283 1.00 90.62 119 ARG A CA 1
ATOM 959 C C . ARG A 1 119 ? -2.366 -14.098 1.133 1.00 90.62 119 ARG A C 1
ATOM 961 O O . ARG A 1 119 ? -1.573 -13.805 2.021 1.00 90.62 119 ARG A O 1
ATOM 968 N N . VAL A 1 120 ? -3.638 -14.430 1.356 1.00 93.31 120 VAL A N 1
ATOM 969 C CA . VAL A 1 120 ? -4.220 -14.475 2.704 1.00 93.31 120 VAL A CA 1
ATOM 970 C C . VAL A 1 120 ? -3.378 -15.370 3.603 1.00 93.31 120 VAL A C 1
ATOM 972 O O . VAL A 1 120 ? -2.943 -14.949 4.672 1.00 93.31 120 VAL A O 1
ATOM 975 N N . LEU A 1 121 ? -3.079 -16.584 3.134 1.00 91.50 121 LEU A N 1
ATOM 976 C CA . LEU A 1 121 ? -2.279 -17.545 3.884 1.00 91.50 121 LEU A CA 1
ATOM 977 C C . LEU A 1 121 ? -0.848 -17.039 4.139 1.00 91.50 121 LEU A C 1
ATOM 979 O O . LEU A 1 121 ? -0.354 -17.146 5.260 1.00 91.50 121 LEU A O 1
ATOM 983 N N . GLN A 1 122 ? -0.188 -16.470 3.124 1.00 92.19 122 GLN A N 1
ATOM 984 C CA . GLN A 1 122 ? 1.149 -15.882 3.269 1.00 92.19 122 GLN A CA 1
ATOM 985 C C . GLN A 1 122 ? 1.173 -14.776 4.323 1.00 92.19 122 GLN A C 1
ATOM 987 O O . GLN A 1 122 ? 2.102 -14.743 5.120 1.00 92.19 122 GLN A O 1
ATOM 992 N N . MET A 1 123 ? 0.169 -13.899 4.338 1.00 94.50 123 MET A N 1
ATOM 993 C CA . MET A 1 123 ? 0.073 -12.793 5.292 1.00 94.50 123 MET A CA 1
ATOM 994 C C . MET A 1 123 ? -0.207 -13.290 6.714 1.00 94.50 123 MET A C 1
ATOM 996 O O . MET A 1 123 ? 0.436 -12.816 7.643 1.00 94.50 123 MET A O 1
ATOM 1000 N N . CYS A 1 124 ? -1.071 -14.297 6.893 1.00 92.31 124 CYS A N 1
ATOM 1001 C CA . CYS A 1 124 ? -1.325 -14.899 8.210 1.00 92.31 124 CYS A CA 1
ATOM 1002 C C . CYS A 1 124 ? -0.080 -15.543 8.833 1.00 92.31 124 CYS A C 1
ATOM 1004 O O . CYS A 1 124 ? 0.076 -15.543 10.051 1.00 92.31 124 CYS A O 1
ATOM 1006 N N . MET A 1 125 ? 0.773 -16.152 8.006 1.00 91.81 125 MET A N 1
ATOM 1007 C CA . MET A 1 125 ? 1.969 -16.871 8.459 1.00 91.81 125 MET A CA 1
ATOM 1008 C C . MET A 1 125 ? 3.233 -16.012 8.421 1.00 91.81 125 MET A C 1
ATOM 1010 O O . MET A 1 125 ? 4.307 -16.496 8.787 1.00 91.81 125 MET A O 1
ATOM 1014 N N . TRP A 1 126 ? 3.138 -14.772 7.938 1.00 93.69 126 TRP A N 1
ATOM 1015 C CA . TRP A 1 126 ? 4.295 -13.901 7.832 1.00 93.69 126 TRP A CA 1
ATOM 1016 C C . TRP A 1 126 ? 4.816 -13.560 9.225 1.00 93.69 126 TRP A C 1
ATOM 1018 O O . TRP A 1 126 ? 4.050 -13.309 10.154 1.00 93.69 126 TRP A O 1
ATOM 1028 N N . ARG A 1 127 ? 6.140 -13.571 9.364 1.00 93.88 127 ARG A N 1
ATOM 1029 C CA . ARG A 1 127 ? 6.834 -13.207 10.594 1.00 93.88 127 ARG A CA 1
ATOM 1030 C C . ARG A 1 127 ? 7.945 -12.238 10.264 1.00 93.88 127 ARG A C 1
ATOM 1032 O O . ARG A 1 127 ? 8.687 -12.457 9.297 1.00 93.88 127 ARG A O 1
ATOM 1039 N N . HIS A 1 128 ? 8.071 -11.190 11.068 1.00 93.50 128 HIS A N 1
ATOM 1040 C CA . HIS A 1 128 ? 9.129 -10.213 10.879 1.00 93.50 128 HIS A CA 1
ATOM 1041 C C . HIS A 1 128 ? 10.503 -10.878 11.059 1.00 93.50 128 HIS A C 1
ATOM 1043 O O . HIS A 1 128 ? 10.709 -11.617 12.027 1.00 93.50 128 HIS A O 1
ATOM 1049 N N . PRO A 1 129 ? 11.468 -10.655 10.146 1.00 92.50 129 PRO A N 1
ATOM 1050 C CA . PRO A 1 129 ? 12.785 -11.270 10.258 1.00 92.50 129 PRO A CA 1
ATOM 1051 C C . PRO A 1 129 ? 13.489 -10.891 11.570 1.00 92.50 129 PRO A C 1
ATOM 1053 O O . PRO A 1 129 ? 13.711 -9.714 11.838 1.00 92.50 129 PRO A O 1
ATOM 1056 N N . GLN A 1 130 ? 13.923 -11.890 12.348 1.00 89.12 130 GLN A N 1
ATOM 1057 C CA . GLN A 1 130 ? 14.557 -11.682 13.664 1.00 89.12 130 GLN A CA 1
ATOM 1058 C C . GLN A 1 130 ? 15.832 -10.823 13.612 1.00 89.12 130 GLN A C 1
ATOM 1060 O O . GLN A 1 130 ? 16.153 -10.129 14.570 1.00 89.12 130 GLN A O 1
ATOM 1065 N N . ASN A 1 131 ? 16.543 -10.847 12.481 1.00 91.81 131 ASN A N 1
ATOM 1066 C CA . ASN A 1 131 ? 17.788 -10.100 12.280 1.00 91.81 131 ASN A CA 1
ATOM 1067 C C . ASN A 1 131 ? 17.571 -8.705 11.663 1.00 91.81 131 ASN A C 1
ATOM 1069 O O . ASN A 1 131 ? 18.543 -8.038 11.314 1.00 91.81 131 ASN A O 1
ATOM 1073 N N . ALA A 1 132 ? 16.321 -8.277 11.468 1.00 90.38 132 ALA A N 1
ATOM 1074 C CA . ALA A 1 132 ? 15.989 -6.965 10.925 1.00 90.38 132 ALA A CA 1
ATOM 1075 C C . ALA A 1 132 ? 15.470 -6.035 12.033 1.00 90.38 132 ALA A C 1
ATOM 1077 O O . ALA A 1 132 ? 14.762 -6.492 12.933 1.00 90.38 132 ALA A O 1
ATOM 1078 N N . PRO A 1 133 ? 15.758 -4.721 11.968 1.00 92.75 133 PRO A N 1
ATOM 1079 C CA . PRO A 1 133 ? 15.169 -3.766 12.899 1.00 92.75 133 PRO A CA 1
ATOM 1080 C C . PRO A 1 133 ? 13.643 -3.822 12.813 1.00 92.75 133 PRO A C 1
ATOM 1082 O O . PRO A 1 133 ? 13.078 -4.023 11.733 1.00 92.75 133 PRO A O 1
ATOM 1085 N N . LEU A 1 134 ? 12.976 -3.650 13.955 1.00 93.31 134 LEU A N 1
ATOM 1086 C CA . LEU A 1 134 ? 11.518 -3.594 13.991 1.00 93.31 134 LEU A CA 1
ATOM 1087 C C . LEU A 1 134 ? 11.011 -2.416 13.141 1.00 93.31 134 LEU A C 1
ATOM 1089 O O . LEU A 1 134 ? 11.638 -1.352 13.162 1.00 93.31 134 LEU A O 1
ATOM 1093 N N . PRO A 1 135 ? 9.868 -2.558 12.444 1.00 92.00 135 PRO A N 1
ATOM 1094 C CA . PRO A 1 135 ? 9.289 -1.463 11.666 1.00 92.00 135 PRO A CA 1
ATOM 1095 C C . PRO A 1 135 ? 8.970 -0.231 12.525 1.00 92.00 135 PRO A C 1
ATOM 1097 O O . PRO A 1 135 ? 9.146 0.899 12.078 1.00 92.00 135 PRO A O 1
ATOM 1100 N N . TYR A 1 136 ? 8.527 -0.453 13.767 1.00 92.81 136 TYR A N 1
ATOM 1101 C CA . TYR A 1 136 ? 8.297 0.573 14.783 1.00 92.81 136 TYR A CA 1
ATOM 1102 C C . TYR A 1 136 ? 8.381 -0.018 16.198 1.00 92.81 136 TYR A C 1
ATOM 1104 O O . TYR A 1 136 ? 8.365 -1.236 16.399 1.00 92.81 136 TYR A O 1
ATOM 1112 N N . LYS A 1 137 ? 8.467 0.858 17.205 1.00 91.31 137 LYS A N 1
ATOM 1113 C CA . LYS A 1 137 ? 8.511 0.462 18.619 1.00 91.31 137 LYS A CA 1
ATOM 1114 C C . LYS A 1 137 ? 7.205 -0.226 19.027 1.00 91.31 137 LYS A C 1
ATOM 1116 O O . LYS A 1 137 ? 6.142 0.369 18.914 1.00 91.31 137 LYS A O 1
ATOM 1121 N N . GLY A 1 138 ? 7.305 -1.441 19.564 1.00 91.81 138 GLY A N 1
ATOM 1122 C CA . GLY A 1 138 ? 6.140 -2.222 19.994 1.00 91.81 138 GLY A CA 1
ATOM 1123 C C . GLY A 1 138 ? 5.468 -3.019 18.875 1.00 91.81 138 GLY A C 1
ATOM 1124 O O . GLY A 1 138 ? 4.382 -3.541 19.094 1.00 91.81 138 GLY A O 1
ATOM 1125 N N . TYR A 1 139 ? 6.096 -3.123 17.698 1.00 94.62 139 TYR A N 1
ATOM 1126 C CA . TYR A 1 139 ? 5.638 -4.003 16.626 1.00 94.62 139 TYR A CA 1
ATOM 1127 C C . TYR A 1 139 ? 5.489 -5.455 17.113 1.00 94.62 139 TYR A C 1
ATOM 1129 O O . TYR A 1 139 ? 6.387 -5.994 17.767 1.00 94.62 139 TYR A O 1
ATOM 1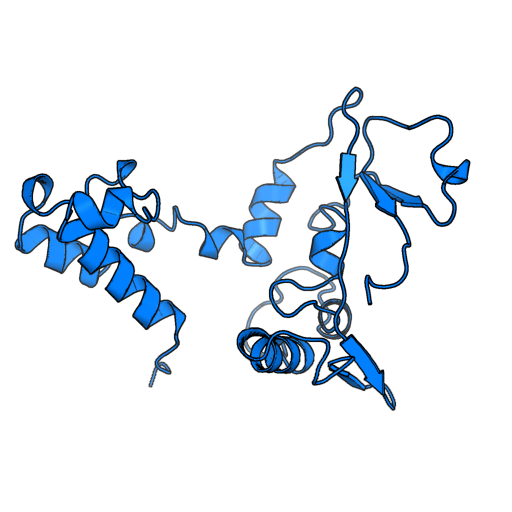137 N N . ARG A 1 140 ? 4.370 -6.082 16.744 1.00 94.44 140 ARG A N 1
ATOM 1138 C CA . ARG A 1 140 ? 4.052 -7.488 16.992 1.00 94.44 140 ARG A CA 1
ATOM 1139 C C . ARG A 1 140 ? 3.436 -8.090 15.741 1.00 94.44 140 ARG A C 1
ATOM 1141 O O . ARG A 1 140 ? 2.516 -7.503 15.181 1.00 94.44 140 ARG A O 1
ATOM 1148 N N . ASP A 1 141 ? 3.895 -9.272 15.344 1.00 94.75 141 ASP A N 1
ATOM 1149 C CA . ASP A 1 141 ? 3.347 -9.964 14.173 1.00 94.75 141 ASP A CA 1
ATOM 1150 C C . ASP A 1 141 ? 1.853 -10.275 14.341 1.00 94.75 141 ASP A C 1
ATOM 1152 O O . ASP A 1 141 ? 1.090 -10.151 13.387 1.00 94.75 141 ASP A O 1
ATOM 1156 N N . GLU A 1 142 ? 1.416 -10.612 15.561 1.00 94.19 142 GLU A N 1
ATOM 1157 C CA . GLU A 1 142 ? 0.029 -11.025 15.830 1.00 94.19 142 GLU A CA 1
ATOM 1158 C C . GLU A 1 142 ? -0.998 -9.940 15.494 1.00 94.19 142 GLU A C 1
ATOM 1160 O O . GLU A 1 142 ? -2.124 -10.261 15.112 1.00 94.19 142 GLU A O 1
ATOM 1165 N N . ASP A 1 143 ? -0.610 -8.669 15.620 1.00 93.44 143 ASP A N 1
ATOM 1166 C CA . ASP A 1 143 ? -1.478 -7.525 15.334 1.00 93.44 143 ASP A CA 1
ATOM 1167 C C . ASP A 1 143 ? -1.746 -7.385 13.821 1.00 93.44 143 ASP A C 1
ATOM 1169 O O . ASP A 1 143 ? -2.726 -6.759 13.417 1.00 93.44 143 ASP A O 1
ATOM 1173 N N . TRP A 1 144 ? -0.900 -7.996 12.981 1.00 95.38 144 TRP A N 1
ATOM 1174 C CA . TRP A 1 144 ? -0.950 -7.924 11.520 1.00 95.38 144 TRP A CA 1
ATOM 1175 C C . TRP A 1 144 ? -1.473 -9.213 10.868 1.00 95.38 144 TRP A C 1
ATOM 1177 O O . TRP A 1 144 ? -1.612 -9.261 9.653 1.00 95.38 144 TRP A O 1
ATOM 1187 N N . GLU A 1 145 ? -1.804 -10.269 11.612 1.00 95.44 145 GLU A N 1
ATOM 1188 C CA . GLU A 1 145 ? -2.192 -11.552 10.998 1.00 95.44 145 GLU A CA 1
ATOM 1189 C C . GLU A 1 145 ? -3.533 -11.493 10.238 1.00 95.44 145 GLU A C 1
ATOM 1191 O O . GLU A 1 145 ? -3.704 -12.169 9.215 1.00 95.44 145 GLU A O 1
ATOM 1196 N N . ASP A 1 146 ? -4.493 -10.703 10.734 1.00 95.00 146 ASP A N 1
ATOM 1197 C CA . ASP A 1 146 ? -5.799 -10.527 10.094 1.00 95.00 146 ASP A CA 1
ATOM 1198 C C . ASP A 1 146 ? -5.672 -9.697 8.814 1.00 95.00 146 ASP A C 1
ATOM 1200 O O . ASP A 1 146 ? -5.044 -8.637 8.802 1.00 95.00 146 ASP A O 1
ATOM 1204 N N . ASN A 1 147 ? -6.254 -10.190 7.720 1.00 94.94 147 ASN A N 1
ATOM 1205 C CA . ASN A 1 147 ? -6.122 -9.588 6.396 1.00 94.94 147 ASN A CA 1
ATOM 1206 C C . ASN A 1 147 ? -7.259 -10.019 5.457 1.00 94.94 147 ASN A C 1
ATOM 1208 O O . ASN A 1 147 ? -8.018 -10.942 5.763 1.00 94.94 147 ASN A O 1
ATOM 1212 N N . ASP A 1 148 ? -7.366 -9.370 4.302 1.00 93.00 148 ASP A N 1
ATOM 1213 C CA . ASP A 1 148 ? -8.307 -9.726 3.229 1.00 93.00 148 ASP A CA 1
ATOM 1214 C C . ASP A 1 148 ? -7.635 -10.331 1.979 1.00 93.00 148 ASP A C 1
ATOM 1216 O O . ASP A 1 148 ? -8.302 -10.635 0.990 1.00 93.00 148 ASP A O 1
ATOM 1220 N N . GLY A 1 149 ? -6.317 -10.540 2.037 1.00 91.75 149 GLY A N 1
ATOM 1221 C CA . GLY A 1 149 ? -5.479 -11.043 0.948 1.00 91.75 149 GLY A CA 1
ATOM 1222 C C . GLY A 1 149 ? -4.766 -9.955 0.149 1.00 91.75 149 GLY A C 1
ATOM 1223 O O . GLY A 1 149 ? -3.847 -10.280 -0.606 1.00 91.75 149 GLY A O 1
ATOM 1224 N N . ALA A 1 150 ? -5.143 -8.688 0.327 1.00 90.88 150 ALA A N 1
ATOM 1225 C CA . ALA A 1 150 ? -4.437 -7.537 -0.226 1.00 90.88 150 ALA A CA 1
ATOM 1226 C C . ALA A 1 150 ? -3.750 -6.717 0.873 1.00 90.88 150 ALA A C 1
ATOM 1228 O O . ALA A 1 150 ? -2.584 -6.354 0.718 1.00 90.88 150 ALA A O 1
ATOM 1229 N N . LEU A 1 151 ? -4.447 -6.453 1.983 1.00 93.62 151 LEU A N 1
ATOM 1230 C CA . LEU A 1 151 ? -3.961 -5.629 3.091 1.00 93.62 151 LEU A CA 1
ATOM 1231 C C . LEU A 1 151 ? -4.286 -6.272 4.446 1.00 93.62 151 LEU A C 1
ATOM 1233 O O . LEU A 1 151 ? -5.227 -7.053 4.586 1.00 93.62 151 LEU A O 1
ATOM 1237 N N . ASN A 1 152 ? -3.497 -5.932 5.465 1.00 95.62 152 ASN A N 1
ATOM 1238 C CA . ASN A 1 152 ? -3.780 -6.324 6.843 1.00 95.62 152 ASN A CA 1
ATOM 1239 C C . ASN A 1 152 ? -4.928 -5.465 7.388 1.00 95.62 152 ASN A C 1
ATOM 1241 O O . ASN A 1 152 ? -4.911 -4.243 7.239 1.00 95.62 152 ASN A O 1
ATOM 1245 N N . THR A 1 153 ? -5.901 -6.082 8.055 1.00 95.00 153 THR A N 1
ATOM 1246 C CA . THR A 1 153 ? -7.126 -5.424 8.537 1.00 95.00 153 THR A CA 1
ATOM 1247 C C . THR A 1 153 ? -6.814 -4.251 9.470 1.00 95.00 153 THR A C 1
ATOM 1249 O O . THR A 1 153 ? -7.444 -3.201 9.371 1.00 95.00 153 THR A O 1
ATOM 1252 N N . ILE A 1 154 ? -5.787 -4.379 10.322 1.00 94.12 154 ILE A N 1
ATOM 1253 C CA . ILE A 1 154 ? -5.332 -3.297 11.212 1.00 94.12 154 ILE A CA 1
ATOM 1254 C C . ILE A 1 154 ? -4.893 -2.037 10.450 1.00 94.12 154 ILE A C 1
ATOM 1256 O O . ILE A 1 154 ? -5.039 -0.927 10.956 1.00 94.12 154 ILE A O 1
ATOM 1260 N N . SER A 1 155 ? -4.381 -2.197 9.228 1.00 95.31 155 SER A N 1
ATOM 1261 C CA . SER A 1 155 ? -3.902 -1.097 8.388 1.00 95.31 155 SER A CA 1
ATOM 1262 C C . SER A 1 155 ? -5.027 -0.393 7.624 1.00 95.31 155 SER A C 1
ATOM 1264 O O . SER A 1 155 ? -4.772 0.625 6.984 1.00 95.31 155 SER A O 1
ATOM 1266 N N . MET A 1 156 ? -6.252 -0.923 7.663 1.00 95.56 156 MET A N 1
ATOM 1267 C CA . MET A 1 156 ? -7.405 -0.361 6.955 1.00 95.56 156 MET A CA 1
ATOM 1268 C C . MET A 1 156 ? -8.269 0.543 7.839 1.00 95.56 156 MET A C 1
ATOM 1270 O O . MET A 1 156 ? -9.101 1.278 7.316 1.00 95.56 156 MET A O 1
ATOM 1274 N N . THR A 1 157 ? -8.120 0.481 9.169 1.00 93.81 157 THR A N 1
ATOM 1275 C CA . THR A 1 157 ? -9.022 1.193 10.088 1.00 93.81 157 THR A CA 1
ATOM 1276 C C . THR A 1 157 ? -8.776 2.695 10.075 1.00 93.81 157 THR A C 1
ATOM 1278 O O . THR A 1 157 ? -9.713 3.473 9.999 1.00 93.81 157 THR A O 1
ATOM 1281 N N . HIS A 1 158 ? -7.524 3.125 10.153 1.00 94.62 158 HIS A N 1
ATOM 1282 C CA . HIS A 1 158 ? -7.112 4.530 10.145 1.00 94.62 158 HIS A CA 1
ATOM 1283 C C . HIS A 1 158 ? -5.581 4.588 10.190 1.00 94.62 158 HIS A C 1
ATOM 1285 O O . HIS A 1 158 ? -4.934 3.575 10.466 1.00 94.62 158 HIS A O 1
ATOM 1291 N N . PRO A 1 159 ? -4.961 5.757 9.976 1.00 95.94 159 PRO A N 1
ATOM 1292 C CA . PRO A 1 159 ? -3.546 5.949 10.270 1.00 95.94 159 PRO A CA 1
ATOM 1293 C C . PRO A 1 159 ? -3.271 5.755 11.773 1.00 95.94 159 PRO A C 1
ATOM 1295 O O . PRO A 1 159 ? -3.606 6.603 12.600 1.00 95.94 159 PRO A O 1
ATOM 1298 N N . ARG A 1 160 ? -2.691 4.605 12.138 1.00 92.62 160 ARG A N 1
ATOM 1299 C CA . ARG A 1 160 ? -2.399 4.236 13.539 1.00 92.62 160 ARG A CA 1
ATOM 1300 C C . ARG A 1 160 ? -0.987 4.597 13.988 1.00 92.62 160 ARG A C 1
ATOM 1302 O O . ARG A 1 160 ? -0.732 4.772 15.172 1.00 92.62 160 ARG A O 1
ATOM 1309 N N . ILE A 1 161 ? -0.053 4.607 13.044 1.00 93.50 161 ILE A N 1
ATOM 1310 C CA . ILE A 1 161 ? 1.387 4.627 13.297 1.00 93.50 161 ILE A CA 1
ATOM 1311 C C . ILE A 1 161 ? 1.988 5.719 12.396 1.00 93.50 161 ILE A C 1
ATOM 1313 O O . ILE A 1 161 ? 1.612 5.775 11.223 1.00 93.50 161 ILE A O 1
ATOM 1317 N N . PRO A 1 162 ? 2.909 6.575 12.884 1.00 92.12 162 PRO A N 1
ATOM 1318 C CA . PRO A 1 162 ? 3.547 6.539 14.209 1.00 92.12 162 PRO A CA 1
ATOM 1319 C C . PRO A 1 162 ? 2.677 7.086 15.339 1.00 92.12 162 PRO A C 1
ATOM 1321 O O . PRO A 1 162 ? 2.882 6.720 16.492 1.00 92.12 162 PRO A O 1
ATOM 1324 N N . ILE A 1 163 ? 1.745 7.972 15.007 1.00 91.44 163 ILE A N 1
ATOM 1325 C CA . ILE A 1 163 ? 0.82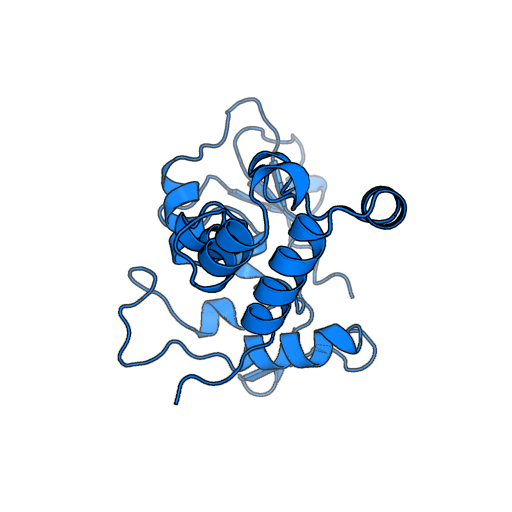4 8.600 15.944 1.00 91.44 163 ILE A CA 1
ATOM 1326 C C . ILE A 1 163 ? -0.569 8.243 15.464 1.00 91.44 163 ILE A C 1
ATOM 1328 O O . ILE A 1 163 ? -0.881 8.396 14.285 1.00 91.44 163 ILE A O 1
ATOM 1332 N N . GLU A 1 164 ? -1.387 7.742 16.376 1.00 93.38 164 GLU A N 1
ATOM 1333 C CA . GLU A 1 164 ? -2.740 7.335 16.052 1.00 93.38 164 GLU A CA 1
ATOM 1334 C C . GLU A 1 164 ? -3.609 8.565 15.779 1.00 93.38 164 GLU A C 1
ATOM 1336 O O . GLU A 1 164 ? -3.700 9.481 16.599 1.00 93.38 164 GLU A O 1
ATOM 1341 N N . HIS A 1 165 ? -4.235 8.601 14.604 1.00 94.94 165 HIS A N 1
ATOM 1342 C CA . HIS A 1 165 ? -5.160 9.671 14.253 1.00 94.94 165 HIS A CA 1
ATOM 1343 C C . HIS A 1 165 ? -6.464 9.539 15.062 1.00 94.94 165 HIS A C 1
ATOM 1345 O O . HIS A 1 165 ? -6.870 8.416 15.390 1.00 94.94 165 HIS A O 1
ATOM 1351 N N . PRO A 1 166 ? -7.157 10.660 15.352 1.00 95.06 166 PRO A N 1
ATOM 1352 C CA . PRO A 1 166 ? -8.447 10.638 16.035 1.00 95.06 166 PRO A CA 1
ATOM 1353 C C . PRO A 1 166 ? -9.430 9.702 15.332 1.00 95.06 166 PRO A C 1
ATOM 1355 O O . PRO A 1 166 ? -9.642 9.821 14.123 1.00 95.06 166 PRO A O 1
ATOM 1358 N N . ASN A 1 167 ? -10.012 8.765 16.074 1.00 93.44 167 ASN A N 1
ATOM 1359 C CA . ASN A 1 167 ? -10.893 7.740 15.527 1.00 93.44 167 ASN 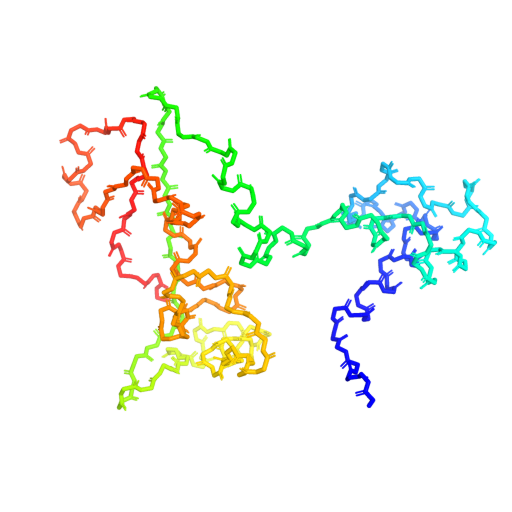A CA 1
ATOM 1360 C C . ASN A 1 167 ? -11.975 7.328 16.533 1.00 93.44 167 ASN A C 1
ATOM 1362 O O . ASN A 1 167 ? -11.835 7.543 17.739 1.00 93.44 167 ASN A O 1
ATOM 1366 N N . ARG A 1 168 ? -13.054 6.734 16.022 1.00 91.25 168 ARG A N 1
ATOM 1367 C CA . ARG A 1 168 ? -14.139 6.137 16.800 1.00 91.25 168 ARG A CA 1
ATOM 1368 C C . ARG A 1 168 ? -14.647 4.890 16.086 1.00 91.25 168 ARG A C 1
ATOM 1370 O O . ARG A 1 168 ? -15.025 4.954 14.918 1.00 91.25 168 ARG A O 1
ATOM 1377 N N . PHE A 1 169 ? -14.703 3.776 16.813 1.00 89.25 169 PHE A N 1
ATOM 1378 C CA . PHE A 1 169 ? -15.398 2.580 16.348 1.00 89.25 169 PHE A CA 1
ATOM 1379 C C . PHE A 1 169 ? -16.910 2.763 16.496 1.00 89.25 169 PHE A C 1
ATOM 1381 O O . PHE A 1 169 ? -17.385 3.200 17.545 1.00 89.25 169 PHE A O 1
ATOM 1388 N N . VAL A 1 170 ? -17.647 2.444 15.438 1.00 86.81 170 VAL A N 1
ATOM 1389 C CA . VAL A 1 170 ? -19.103 2.612 15.338 1.00 86.81 170 VAL A CA 1
ATOM 1390 C C . VAL A 1 170 ? -19.726 1.225 15.349 1.00 86.81 170 VAL A C 1
ATOM 1392 O O . VAL A 1 170 ? -19.515 0.468 14.406 1.00 86.81 170 VAL A O 1
ATOM 1395 N N . VAL A 1 171 ? -20.436 0.849 16.411 1.00 81.81 171 VAL A N 1
ATOM 1396 C CA . VAL A 1 171 ? -21.039 -0.494 16.513 1.00 81.81 171 VAL A CA 1
ATOM 1397 C C . VAL A 1 171 ? -22.452 -0.495 15.945 1.00 81.81 171 VAL A C 1
ATOM 1399 O O . VAL A 1 171 ? -22.836 -1.450 15.274 1.00 81.81 171 VAL A O 1
ATOM 1402 N N . ASP A 1 172 ? -23.187 0.587 16.176 1.00 79.50 172 ASP A N 1
ATOM 1403 C CA . ASP A 1 172 ? -24.544 0.799 15.684 1.00 79.50 172 ASP A CA 1
ATOM 1404 C C . ASP A 1 172 ? -24.604 2.096 14.861 1.00 79.50 172 ASP A C 1
ATOM 1406 O O . ASP A 1 172 ? -23.893 3.057 15.152 1.00 79.50 172 ASP A O 1
ATOM 1410 N N . ASP A 1 173 ? -25.466 2.165 13.846 1.00 74.44 173 ASP A N 1
ATOM 1411 C CA . ASP A 1 173 ? -25.644 3.373 13.028 1.00 74.44 173 ASP A CA 1
ATOM 1412 C C . ASP A 1 173 ? -26.092 4.589 13.871 1.00 74.44 173 ASP A C 1
ATOM 1414 O O . ASP A 1 173 ? -25.836 5.742 13.514 1.00 74.44 173 ASP A O 1
ATOM 1418 N N . SER A 1 174 ? -26.717 4.358 15.029 1.00 75.69 174 SER A N 1
ATOM 1419 C CA . SER A 1 174 ? -27.025 5.394 16.020 1.00 75.69 174 SER A CA 1
ATOM 1420 C C . SER A 1 174 ? -25.778 6.039 16.638 1.00 75.69 174 SER A C 1
ATOM 1422 O O . SER A 1 174 ? -25.827 7.226 16.968 1.00 75.69 174 SER A O 1
ATOM 1424 N N . ASP A 1 175 ? -24.635 5.343 16.702 1.00 75.12 175 ASP A N 1
ATOM 1425 C CA . ASP A 1 175 ? -23.361 5.906 17.177 1.00 75.12 175 ASP A CA 1
ATOM 1426 C C . ASP A 1 175 ? -22.838 7.025 16.262 1.00 75.12 175 ASP A C 1
ATOM 1428 O O . ASP A 1 175 ? -22.062 7.883 16.703 1.00 75.12 175 ASP A O 1
ATOM 1432 N N . CYS A 1 176 ? -23.282 7.032 15.002 1.00 73.81 176 CYS A N 1
ATOM 1433 C CA . CYS A 1 176 ? -22.960 8.034 13.993 1.00 73.81 176 CYS A CA 1
ATOM 1434 C C . CYS A 1 176 ? -23.859 9.276 14.046 1.00 73.81 176 CYS A C 1
ATOM 1436 O O . CYS A 1 176 ? -23.689 10.148 13.199 1.00 73.81 176 CYS A O 1
ATOM 1438 N N . ASN A 1 177 ? -24.799 9.390 14.992 1.00 77.62 177 ASN A N 1
ATOM 1439 C CA . ASN A 1 177 ? -25.725 10.523 15.065 1.00 77.62 177 ASN A CA 1
ATOM 1440 C C . ASN A 1 177 ? -25.475 11.403 16.310 1.00 77.62 177 ASN A C 1
ATOM 1442 O O . ASN A 1 177 ? -25.754 10.969 17.428 1.00 77.62 177 ASN A O 1
ATOM 1446 N N . PRO A 1 178 ? -25.007 12.660 16.154 1.00 84.62 178 PRO A N 1
ATOM 1447 C CA . PRO A 1 178 ? -24.630 13.323 14.902 1.00 84.62 178 PRO A CA 1
ATOM 1448 C C . PRO A 1 178 ? -23.267 12.853 14.372 1.00 84.62 178 PRO A C 1
ATOM 1450 O O . PRO A 1 178 ? -22.379 12.492 15.149 1.00 84.62 178 PRO A O 1
ATOM 1453 N N . LEU A 1 179 ? -23.083 12.925 13.048 1.00 88.75 179 LEU A N 1
ATOM 1454 C CA . LEU A 1 179 ? -21.797 12.624 12.423 1.00 88.75 179 LEU A CA 1
ATOM 1455 C C . LEU A 1 179 ? -20.753 13.627 12.915 1.00 88.75 179 LEU A C 1
ATOM 1457 O O . LEU A 1 179 ? -21.001 14.835 12.941 1.00 88.75 179 LEU A O 1
ATOM 1461 N N . GLN A 1 180 ? -19.573 13.126 13.276 1.00 91.12 180 GLN A N 1
ATOM 1462 C CA . GLN A 1 180 ? -18.479 13.945 13.795 1.00 91.12 180 GLN A CA 1
ATOM 1463 C C . GLN A 1 180 ? -17.391 14.119 12.725 1.00 91.12 180 GLN A C 1
ATOM 1465 O O . GLN A 1 180 ? -16.820 13.121 12.280 1.00 91.12 180 GLN A O 1
ATOM 1470 N N . PRO A 1 181 ? -17.090 15.354 12.288 1.00 95.56 181 PRO A N 1
ATO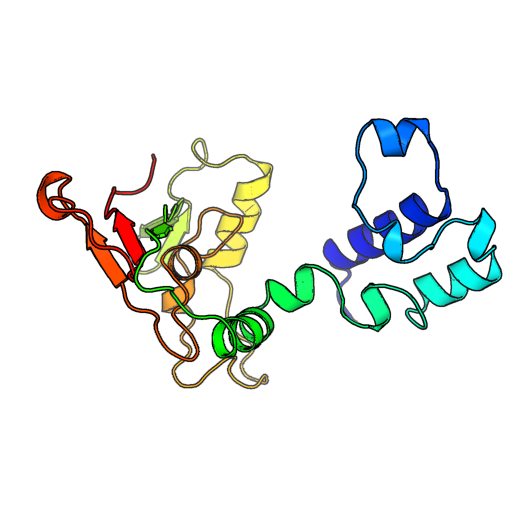M 1471 C CA . PRO A 1 181 ? -15.962 15.613 11.402 1.00 95.56 181 PRO A CA 1
ATOM 1472 C C . PRO A 1 181 ? -14.637 15.628 12.188 1.00 95.56 181 PRO A C 1
ATOM 1474 O O . PRO A 1 181 ? -14.615 15.692 13.416 1.00 95.56 181 PRO A O 1
ATOM 1477 N N . GLY A 1 182 ? -13.508 15.554 11.483 1.00 96.00 182 GLY A N 1
ATOM 1478 C CA . GLY A 1 182 ? -12.163 15.597 12.068 1.00 96.00 182 GLY A CA 1
ATOM 1479 C C . GLY A 1 182 ? -11.645 14.277 12.637 1.00 96.00 182 GLY A C 1
ATOM 1480 O O . GLY A 1 182 ? -10.474 14.212 13.022 1.00 96.00 182 GLY A O 1
ATOM 1481 N N . ILE A 1 183 ? -12.473 13.230 12.646 1.00 95.19 183 ILE A N 1
ATOM 1482 C CA . ILE A 1 183 ? -12.135 11.898 13.159 1.00 95.19 183 ILE A CA 1
ATOM 1483 C C . ILE A 1 183 ? -12.461 10.807 12.134 1.00 95.19 183 ILE A C 1
ATOM 1485 O O . ILE A 1 183 ? -13.356 10.975 11.308 1.00 95.19 183 ILE A O 1
ATOM 1489 N N . TRP A 1 184 ? -11.752 9.681 12.215 1.00 95.12 184 TRP A N 1
ATOM 1490 C CA . TRP A 1 184 ? -12.049 8.458 11.467 1.00 95.12 184 TRP A CA 1
ATOM 1491 C C . TRP A 1 184 ? -13.186 7.682 12.126 1.00 95.12 184 TRP A C 1
ATOM 1493 O O . TRP A 1 184 ? -13.030 7.165 13.231 1.00 95.12 184 TRP A O 1
ATOM 1503 N N . LEU A 1 185 ? -14.323 7.582 11.445 1.00 93.31 185 LEU A N 1
ATOM 1504 C CA . LEU A 1 185 ? -15.416 6.694 11.820 1.00 93.31 185 LEU A CA 1
ATOM 1505 C C . LEU A 1 185 ? -15.147 5.318 11.211 1.00 93.31 185 LEU A C 1
ATOM 1507 O O . LEU A 1 185 ? -15.134 5.171 9.988 1.00 93.31 185 LEU A O 1
ATOM 1511 N N . VAL A 1 186 ? -14.910 4.331 12.073 1.00 89.69 186 VAL A N 1
ATOM 1512 C CA . VAL A 1 186 ? -14.591 2.953 11.686 1.00 89.69 186 VAL A CA 1
ATOM 1513 C C . VAL A 1 186 ? -15.788 2.071 12.035 1.00 89.69 186 VAL A C 1
ATOM 1515 O O . VAL A 1 186 ? -15.951 1.706 13.204 1.00 89.69 186 VAL A O 1
ATOM 1518 N N . PRO A 1 187 ? -16.664 1.723 11.081 1.00 82.81 187 PRO A N 1
ATOM 1519 C CA . PRO A 1 187 ? -17.758 0.813 11.351 1.00 82.81 187 PRO A CA 1
ATOM 1520 C C . PRO A 1 187 ? -17.228 -0.540 11.817 1.00 82.81 187 PRO A C 1
ATOM 1522 O O . PRO A 1 187 ? -16.367 -1.153 11.188 1.00 82.81 187 PRO A O 1
ATOM 1525 N N . CYS A 1 188 ? -17.780 -1.016 12.924 1.00 65.88 188 CYS A N 1
ATOM 1526 C CA . CYS A 1 188 ? -17.513 -2.314 13.519 1.00 65.88 188 CYS A CA 1
ATOM 1527 C C . CYS A 1 188 ? -18.235 -3.432 12.757 1.00 65.88 188 CYS A C 1
ATOM 1529 O O . CYS A 1 188 ? -18.347 -4.531 13.299 1.00 65.88 188 CYS A O 1
ATOM 1531 N N . TYR A 1 189 ? -18.746 -3.173 11.536 1.00 54.94 189 TYR A N 1
ATOM 1532 C CA . TYR A 1 189 ? -19.397 -4.200 10.732 1.00 54.94 189 TYR A CA 1
ATOM 1533 C C . TYR A 1 189 ? -18.483 -5.412 10.731 1.00 54.94 189 TYR A C 1
ATOM 1535 O O . TYR A 1 189 ? -17.352 -5.372 10.239 1.00 54.94 189 TYR A O 1
ATOM 1543 N N . GLN A 1 190 ? -18.977 -6.475 11.365 1.00 46.72 190 GLN A N 1
ATOM 1544 C CA . GLN A 1 190 ? -18.402 -7.790 11.251 1.00 46.72 190 GLN A CA 1
ATOM 1545 C C . GLN A 1 190 ? -18.224 -8.024 9.763 1.00 46.72 190 GLN A C 1
ATOM 1547 O O . GLN A 1 190 ? -19.206 -8.182 9.048 1.00 46.72 190 GLN A O 1
ATOM 1552 N N . VAL A 1 191 ? -16.964 -7.970 9.333 1.00 42.69 191 VAL A N 1
ATOM 1553 C CA . VAL A 1 191 ? -16.400 -8.871 8.343 1.00 42.69 191 VAL A CA 1
ATOM 1554 C C . VAL A 1 191 ? -17.398 -9.101 7.212 1.00 42.69 191 VAL A C 1
ATOM 1556 O O . VAL A 1 191 ? -18.146 -10.073 7.271 1.00 42.69 191 VAL A O 1
ATOM 1559 N N . LEU A 1 192 ? -17.446 -8.198 6.221 1.00 38.22 192 LEU A N 1
ATOM 1560 C CA . LEU A 1 192 ? -18.182 -8.450 4.977 1.00 38.22 192 LEU A CA 1
ATOM 1561 C C . LEU A 1 192 ? -17.856 -9.882 4.515 1.00 38.22 192 LEU A C 1
ATOM 1563 O O . LEU A 1 192 ? -16.710 -10.179 4.159 1.00 38.22 192 LEU A O 1
ATOM 1567 N N . LEU A 1 193 ? -18.869 -10.745 4.662 1.00 37.38 193 LEU A N 1
ATOM 1568 C CA . LEU A 1 193 ? -18.828 -12.203 4.547 1.00 37.38 193 LEU A CA 1
ATOM 1569 C C . LEU A 1 193 ? -18.341 -12.694 3.201 1.00 37.38 193 LEU A C 1
ATOM 1571 O O . LEU A 1 193 ? -18.458 -11.983 2.179 1.00 37.38 193 LEU A O 1
#

InterPro domains:
  IPR029058 Alpha/Beta hydrolase fold [G3DSA:3.40.50.1820] (4-190)
  IPR029058 Alpha/Beta hydrolase fold [SSF53474] (19-108)

Sequence (193 aa):
MKSICLLQLCRLGVIVYDWLDIPWLKNYYNFGFDHFEMSWRKVGFSGLVDLLLGNTGPFSSGDWILPDLTIQGSLKINSTLKTFPNTFYFSYATKRTRKLFGITVPSSVLGVHPMLFLRVLQMCMWRHPQNAPLPYKGYRDEDWEDNDGALNTISMTHPRIPIEHPNRFVVDDSDCNPLQPGIWLVPCYQVLL

Secondary structure (DSSP, 8-state):
-PPP-HHHHHHHHHHHHHHHT-HHHHHH---S-GGG---HHHHHHHHHHHHHHTSSSHHHHT-SHHHHHSHHHHHHHHTT----TT--EE------EEEETTEEEES-SSSS-HHHHHHHHHHHT----TTS--SSTT--GGGG--B-SSSBGGGTSS--SSSPPPEEEESSGGGGSS--TTSEEEE------

Radius of gyration: 20.48 Å; chains: 1; bounding box: 48×43×48 Å

Organism: Aegilops tauschii subsp. strangulata (NCBI:txid200361)